Protein AF-A0A518RH31-F1 (afdb_monomer)

InterPro domains:
  IPR046121 Protein of unknown function DUF6118 [PF19613] (23-186)

Secondary structure (DSSP, 8-state):
----PPPPPPHHHHHHHHHHHHHHHHHHHHHHHHHHHHHHTS---HHHHHHHHHHHHHHHHHHHHHHHSHHHHS-HHHHHHHHHHHHHHHHHHHHHHHHHHHHHHHHHHHHHHHHHHHHHHHHHHHHHHHHHHHHHHHHHHHHHHHHHHHHHHHS-GGG-HHHHHHHHHHTS-HHHHHHHHHHHHHHHHHH--

pLDDT: mean 83.11, std 12.59, range [41.12, 96.81]

Organism: NCBI:txid2599297

Mean predicted aligned error: 19.39 Å

Solvent-accessible surface area (backbone atoms only — not comparable to full-atom values): 10874 Å² total; per-residue (Å²): 139,81,81,83,73,82,76,78,72,56,75,67,57,60,53,50,53,52,50,52,50,52,50,50,53,52,50,51,50,51,50,51,53,49,50,50,56,52,53,72,69,53,79,83,53,65,66,58,53,50,51,50,53,51,52,50,51,52,50,50,55,50,50,58,49,47,66,69,30,72,69,65,72,47,48,73,66,56,50,52,50,51,52,50,50,54,52,51,57,69,43,47,59,56,52,49,53,51,48,52,52,49,54,50,49,53,52,49,50,55,51,50,53,52,51,52,53,48,52,59,48,49,54,54,48,53,51,50,52,50,52,51,49,51,51,50,51,52,49,49,52,51,46,63,65,47,45,63,64,51,53,45,67,73,50,67,78,92,67,48,52,60,54,54,48,52,9,55,76,72,70,37,58,56,67,60,36,50,56,50,53,52,56,51,48,59,51,49,63,66,73,72,109

Structure (mmCIF, N/CA/C/O backbone):
data_AF-A0A518RH31-F1
#
_entry.id   AF-A0A518RH31-F1
#
loop_
_atom_site.group_PDB
_atom_site.id
_atom_site.type_symbol
_atom_site.label_atom_id
_atom_site.label_alt_id
_atom_site.label_comp_id
_atom_site.label_asym_id
_atom_site.label_entity_id
_atom_site.label_seq_id
_atom_site.pdbx_PDB_ins_code
_atom_site.Cartn_x
_atom_site.Cartn_y
_atom_site.Cartn_z
_atom_site.occupancy
_atom_site.B_iso_or_equiv
_atom_site.auth_seq_id
_atom_site.auth_comp_id
_atom_site.auth_asym_id
_atom_site.auth_atom_id
_atom_site.pdbx_PDB_model_num
ATOM 1 N N . MET A 1 1 ? -80.817 -36.309 96.776 1.00 41.12 1 MET A N 1
ATOM 2 C CA . MET A 1 1 ? -80.055 -35.898 95.581 1.00 41.12 1 MET A CA 1
ATOM 3 C C . MET A 1 1 ? -79.667 -34.448 95.808 1.00 41.12 1 MET A C 1
ATOM 5 O O . MET A 1 1 ? -80.367 -33.545 95.381 1.00 41.12 1 MET A O 1
ATOM 9 N N . THR A 1 2 ? -78.681 -34.252 96.678 1.00 45.53 2 THR A N 1
ATOM 10 C CA . THR A 1 2 ? -78.183 -32.941 97.103 1.00 45.53 2 THR A CA 1
ATOM 11 C C . THR A 1 2 ? -77.017 -32.592 96.200 1.00 45.53 2 THR A C 1
ATOM 13 O O . THR A 1 2 ? -76.030 -33.320 96.154 1.00 45.53 2 THR A O 1
ATOM 16 N N . ASP A 1 3 ? -77.220 -31.534 95.433 1.00 45.44 3 ASP A N 1
ATOM 17 C CA . ASP A 1 3 ? -76.297 -30.985 94.454 1.00 45.44 3 ASP A CA 1
ATOM 18 C C . ASP A 1 3 ? -75.083 -30.389 95.184 1.00 45.44 3 ASP A C 1
ATOM 20 O O . ASP A 1 3 ? -75.235 -29.585 96.108 1.00 45.44 3 ASP A O 1
ATOM 24 N N . HIS A 1 4 ? -73.884 -30.848 94.831 1.00 49.28 4 HIS A N 1
ATOM 25 C CA . HIS A 1 4 ? -72.629 -30.380 95.412 1.00 49.28 4 HIS A CA 1
ATOM 26 C C . HIS A 1 4 ? -72.270 -29.026 94.791 1.00 49.28 4 HIS A C 1
ATOM 28 O O . HIS A 1 4 ? -71.744 -28.961 93.682 1.00 49.28 4 HIS A O 1
ATOM 34 N N . LEU A 1 5 ? -72.545 -27.937 95.511 1.00 54.28 5 LEU A N 1
ATOM 35 C CA . LEU A 1 5 ? -71.940 -26.638 95.220 1.00 54.28 5 LEU A CA 1
ATOM 36 C C . LEU A 1 5 ? -70.425 -26.736 95.474 1.00 54.28 5 LEU A C 1
ATOM 38 O O . LEU A 1 5 ? -70.037 -27.316 96.492 1.00 54.28 5 LEU A O 1
ATOM 42 N N . PRO A 1 6 ? -69.570 -26.204 94.582 1.00 50.69 6 PRO A N 1
ATOM 43 C CA . PRO A 1 6 ? -68.130 -26.272 94.765 1.00 50.69 6 PRO A CA 1
ATOM 44 C C . PRO A 1 6 ? -67.752 -25.503 96.030 1.00 50.69 6 PRO A C 1
ATOM 46 O O . PRO A 1 6 ? -68.035 -24.312 96.167 1.00 50.69 6 PRO A O 1
ATOM 49 N N . GLU A 1 7 ? -67.141 -26.225 96.963 1.00 52.72 7 GLU A N 1
ATOM 50 C CA . GLU A 1 7 ? -66.478 -25.680 98.136 1.00 52.72 7 GLU A CA 1
ATOM 51 C C . GLU A 1 7 ? -65.502 -24.599 97.661 1.00 52.72 7 GLU A C 1
ATOM 53 O O . GLU A 1 7 ? -64.662 -24.842 96.792 1.00 52.72 7 GLU A O 1
ATOM 58 N N . SER A 1 8 ? -65.688 -23.367 98.141 1.00 59.09 8 SER A N 1
ATOM 59 C CA . SER A 1 8 ? -64.816 -22.245 97.811 1.00 59.09 8 SER A CA 1
ATOM 60 C C . SER A 1 8 ? -63.386 -22.635 98.157 1.00 59.09 8 SER A C 1
ATOM 62 O O . SER A 1 8 ? -63.103 -22.903 99.328 1.00 59.09 8 SER A O 1
ATOM 64 N N . ALA A 1 9 ? -62.523 -22.682 97.141 1.00 56.09 9 ALA A N 1
ATOM 65 C CA . ALA A 1 9 ? -61.115 -22.999 97.306 1.00 56.09 9 ALA A CA 1
ATOM 66 C C . ALA A 1 9 ? -60.521 -22.157 98.451 1.00 56.09 9 ALA A C 1
ATOM 68 O O . ALA A 1 9 ? -60.845 -20.964 98.557 1.00 56.09 9 ALA A O 1
ATOM 69 N N . PRO A 1 10 ? -59.713 -22.758 99.343 1.00 59.53 10 PRO A N 1
ATOM 70 C CA . PRO A 1 10 ? -59.142 -22.047 100.476 1.00 59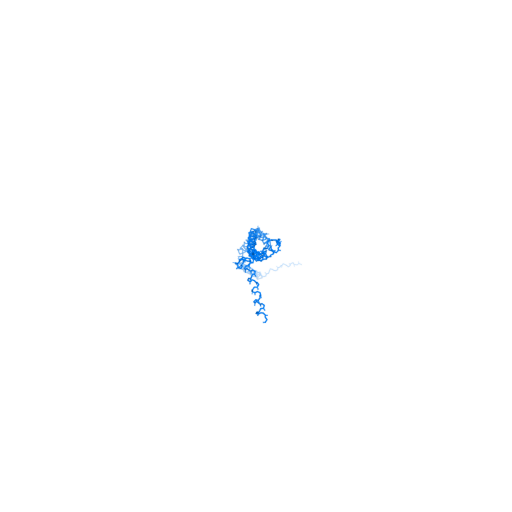.53 10 PRO A CA 1
ATOM 71 C C . PRO A 1 10 ? -58.386 -20.803 99.978 1.00 59.53 10 PRO A C 1
ATOM 73 O O . PRO A 1 10 ? -57.777 -20.853 98.912 1.00 59.53 10 PRO A O 1
ATOM 76 N N . PRO A 1 11 ? -58.413 -19.678 100.715 1.00 62.62 11 PRO A N 1
ATOM 77 C CA . PRO A 1 11 ? -57.833 -18.404 100.275 1.00 62.62 11 PRO A CA 1
ATOM 78 C C . PRO A 1 11 ? -56.360 -18.476 99.824 1.00 62.62 11 PRO A C 1
ATOM 80 O O . PRO A 1 11 ? -55.940 -17.634 99.031 1.00 62.62 11 PRO A O 1
ATOM 83 N N . ASP A 1 12 ? -55.611 -19.492 100.260 1.00 65.38 12 ASP A N 1
ATOM 84 C CA . ASP A 1 12 ? -54.247 -19.780 99.797 1.00 65.38 12 ASP A CA 1
ATOM 85 C C . ASP A 1 12 ? -54.172 -20.231 98.318 1.00 65.38 12 ASP A C 1
ATOM 87 O O . ASP A 1 12 ? -53.239 -19.840 97.622 1.00 65.38 12 ASP A O 1
ATOM 91 N N . ASP A 1 13 ? -55.169 -20.952 97.790 1.00 77.94 13 ASP A N 1
ATOM 92 C CA . ASP A 1 13 ? -55.198 -21.478 96.406 1.00 77.94 13 ASP A CA 1
ATOM 93 C C . ASP A 1 13 ? -55.422 -20.355 95.367 1.00 77.94 13 ASP A C 1
ATOM 95 O O . ASP A 1 13 ? -54.788 -20.291 94.313 1.00 77.94 13 ASP A O 1
ATOM 99 N N . ILE A 1 14 ? -56.259 -19.366 95.706 1.00 79.88 14 ILE A N 1
ATOM 100 C CA . ILE A 1 14 ? -56.453 -18.169 94.870 1.00 79.88 14 ILE A CA 1
ATOM 101 C C . ILE A 1 14 ? -55.177 -17.314 94.848 1.00 79.88 14 ILE A C 1
ATOM 103 O O . ILE A 1 14 ? -54.800 -16.791 93.797 1.00 79.88 14 ILE A O 1
ATOM 107 N N . ALA A 1 15 ? -54.502 -17.165 95.991 1.00 82.56 15 ALA A N 1
ATOM 108 C CA . ALA A 1 15 ? -53.252 -16.415 96.074 1.00 82.56 15 ALA A CA 1
ATOM 109 C C . ALA A 1 15 ? -52.134 -17.080 95.250 1.00 82.56 15 ALA A C 1
ATOM 111 O O . ALA A 1 15 ? -51.410 -16.386 94.532 1.00 82.56 15 ALA A O 1
ATOM 112 N N . GLU A 1 16 ? -52.045 -18.411 95.287 1.00 84.19 16 GLU A N 1
ATOM 113 C CA . GLU A 1 16 ? -51.090 -19.197 94.502 1.00 84.19 16 GLU A CA 1
ATOM 114 C C . GLU A 1 16 ? -51.360 -19.092 92.990 1.00 84.19 16 GLU A C 1
ATOM 116 O O . GLU A 1 16 ? -50.437 -18.836 92.213 1.00 84.19 16 GLU A O 1
ATOM 121 N N . ALA A 1 17 ? -52.627 -19.154 92.564 1.00 86.50 17 ALA A N 1
ATOM 122 C CA . ALA A 1 17 ? -53.016 -18.955 91.165 1.00 86.50 17 ALA A CA 1
ATOM 123 C C . ALA A 1 17 ? -52.685 -17.541 90.642 1.00 86.50 17 ALA A C 1
ATOM 125 O O . ALA A 1 17 ? -52.235 -17.381 89.503 1.00 86.50 17 ALA A O 1
ATOM 126 N N . PHE A 1 18 ? -52.863 -16.500 91.466 1.00 88.00 18 PHE A N 1
ATOM 127 C CA . PHE A 1 18 ? -52.468 -15.134 91.105 1.00 88.00 18 PHE A CA 1
ATOM 128 C C . PHE A 1 18 ? -50.948 -14.964 91.021 1.00 88.00 18 PHE A C 1
ATOM 130 O O . PHE A 1 18 ? -50.481 -14.216 90.156 1.00 88.00 18 PHE A O 1
ATOM 137 N N . GLU A 1 19 ? -50.170 -15.645 91.867 1.00 89.50 19 GLU A N 1
ATOM 138 C CA . GLU A 1 19 ? -48.709 -15.634 91.742 1.00 89.50 19 GLU A CA 1
ATOM 139 C C . GLU A 1 19 ? -48.213 -16.393 90.514 1.00 89.50 19 GLU A C 1
ATOM 141 O O . GLU A 1 19 ? -47.331 -15.898 89.807 1.00 89.50 19 GLU A O 1
ATOM 146 N N . ALA A 1 20 ? -48.822 -17.536 90.192 1.00 88.06 20 ALA A N 1
ATOM 147 C CA . ALA A 1 20 ? -48.540 -18.258 88.956 1.00 88.06 20 ALA A CA 1
ATOM 148 C C . ALA A 1 20 ? -48.818 -17.376 87.722 1.00 88.06 20 ALA A C 1
ATOM 150 O O . ALA A 1 20 ? -47.953 -17.229 86.854 1.00 88.06 20 ALA A O 1
ATOM 151 N N . LEU A 1 21 ? -49.968 -16.690 87.693 1.00 90.50 21 LEU A N 1
ATOM 152 C CA . LEU A 1 21 ? -50.321 -15.752 86.624 1.00 90.50 21 LEU A CA 1
ATOM 153 C C . LEU A 1 21 ? -49.351 -14.562 86.555 1.00 90.50 21 LEU A C 1
ATOM 155 O O . LEU A 1 21 ? -48.935 -14.153 85.469 1.00 90.50 21 LEU A O 1
ATOM 159 N N . ARG A 1 22 ? -48.943 -14.004 87.702 1.00 90.94 22 ARG A N 1
ATOM 160 C CA . ARG A 1 22 ? -47.945 -12.924 87.758 1.00 90.94 22 ARG A CA 1
ATOM 161 C C . ARG A 1 22 ? -46.591 -13.388 87.210 1.00 90.94 22 ARG A C 1
ATOM 163 O O . ARG A 1 22 ? -45.919 -12.614 86.519 1.00 90.94 22 ARG A O 1
ATOM 170 N N . GLY A 1 23 ? -46.217 -14.640 87.464 1.00 92.50 23 GLY A N 1
ATOM 171 C CA . GLY A 1 23 ? -45.048 -15.295 86.879 1.00 92.50 23 GLY A CA 1
ATOM 172 C C . GLY A 1 23 ? -45.132 -15.397 85.354 1.00 92.50 23 GLY A C 1
ATOM 173 O O . GLY A 1 23 ? -44.216 -14.952 84.657 1.00 92.50 23 GLY A O 1
ATOM 174 N N . GLU A 1 24 ? -46.247 -15.896 84.818 1.00 92.50 24 GLU A N 1
ATOM 175 C CA . GLU A 1 24 ? -46.461 -16.027 83.368 1.00 92.50 24 GLU A CA 1
ATOM 176 C C . GLU A 1 24 ? -46.487 -14.676 82.638 1.00 92.50 24 GLU A C 1
ATOM 178 O O . GLU A 1 2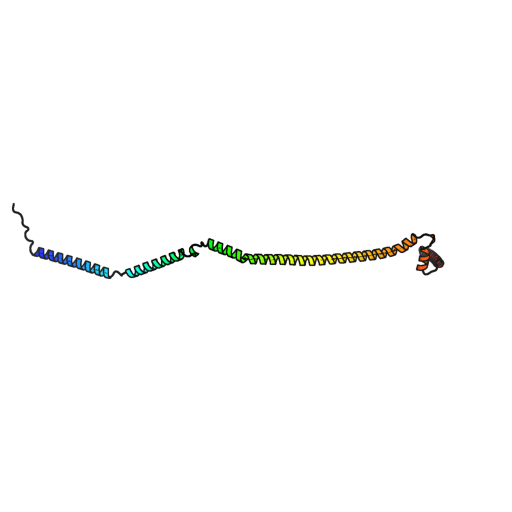4 ? -45.864 -14.518 81.581 1.00 92.50 24 GLU A O 1
ATOM 183 N N . VAL A 1 25 ? -47.145 -13.665 83.216 1.00 94.38 25 VAL A N 1
ATOM 184 C CA . VAL A 1 25 ? -47.169 -12.295 82.672 1.00 94.38 25 VAL A CA 1
ATOM 185 C C . VAL A 1 25 ? -45.765 -11.685 82.674 1.00 94.38 25 VAL A C 1
ATOM 187 O O . VAL A 1 25 ? -45.368 -10.997 81.731 1.00 94.38 25 VAL A O 1
ATOM 190 N N . SER A 1 26 ? -44.968 -11.969 83.704 1.00 94.00 26 SER A N 1
ATOM 191 C CA . SER A 1 26 ? -43.581 -11.501 83.779 1.00 94.00 26 SER A CA 1
ATOM 192 C C . SER A 1 26 ? -42.694 -12.157 82.716 1.00 94.00 26 SER A C 1
ATOM 194 O O . SER A 1 26 ? -41.847 -11.481 82.128 1.00 94.00 26 SER A O 1
ATOM 196 N N . LEU A 1 27 ? -42.900 -13.447 82.425 1.00 94.81 27 LEU A N 1
ATOM 197 C CA . LEU A 1 27 ? -42.183 -14.176 81.373 1.00 94.81 27 LEU A CA 1
ATOM 198 C C . LEU A 1 27 ? -42.560 -13.693 79.970 1.00 94.81 27 LEU A C 1
ATOM 200 O O . LEU A 1 27 ? -41.672 -13.435 79.157 1.00 94.81 27 LEU A O 1
ATOM 204 N N . THR A 1 28 ? -43.852 -13.516 79.690 1.00 95.50 28 THR A N 1
ATOM 205 C CA . THR A 1 28 ? -44.321 -12.989 78.397 1.00 95.50 28 THR A CA 1
ATOM 206 C C . THR A 1 28 ? -43.851 -11.560 78.174 1.00 95.50 28 THR A C 1
ATOM 208 O O . THR A 1 28 ? -43.367 -11.247 77.088 1.00 95.50 28 THR A O 1
ATOM 211 N N . ARG A 1 29 ? -43.877 -10.710 79.207 1.00 93.69 29 ARG A N 1
ATOM 212 C CA . ARG A 1 29 ? -43.286 -9.370 79.136 1.00 93.69 29 ARG A CA 1
ATOM 213 C C . ARG A 1 29 ? -41.799 -9.426 78.789 1.00 93.69 29 ARG A C 1
ATOM 215 O O . ARG A 1 29 ? -41.374 -8.731 77.873 1.00 93.69 29 ARG A O 1
ATOM 222 N N . ARG A 1 30 ? -41.024 -10.298 79.443 1.00 94.38 30 ARG A N 1
ATOM 223 C CA . ARG A 1 30 ? -39.598 -10.494 79.129 1.00 94.38 30 ARG A CA 1
ATOM 224 C C . ARG A 1 30 ? -39.370 -11.018 77.711 1.00 94.38 30 ARG A C 1
ATOM 226 O O . ARG A 1 30 ? -38.408 -10.612 77.066 1.00 94.38 30 ARG A O 1
ATOM 233 N N . ALA A 1 31 ? -40.239 -11.896 77.215 1.00 94.62 31 ALA A N 1
ATOM 234 C CA . ALA A 1 31 ? -40.173 -12.409 75.850 1.00 94.62 31 ALA A CA 1
ATOM 235 C C . ALA A 1 31 ? -40.482 -11.316 74.813 1.00 94.62 31 ALA A C 1
ATOM 237 O O . ALA A 1 31 ? -39.793 -11.228 73.800 1.00 94.62 31 ALA A O 1
ATOM 238 N N . VAL A 1 32 ? 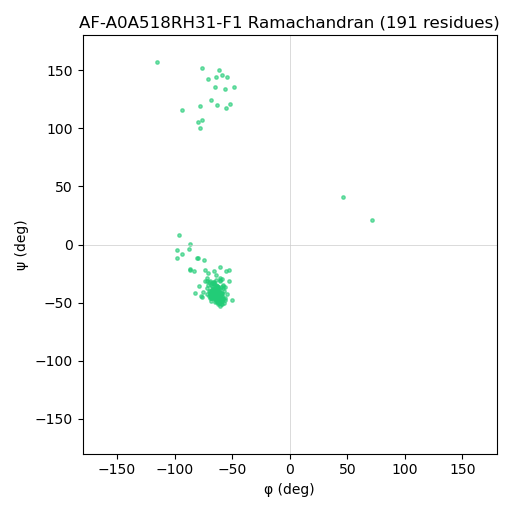-41.462 -10.447 75.080 1.00 94.56 32 VAL A N 1
ATOM 239 C CA . VAL A 1 32 ? -41.798 -9.296 74.226 1.00 94.56 32 VAL A CA 1
ATOM 240 C C . VAL A 1 32 ? -40.689 -8.244 74.259 1.00 94.56 32 VAL A C 1
ATOM 242 O O . VAL A 1 32 ? -40.280 -7.755 73.206 1.00 94.56 32 VAL A O 1
ATOM 245 N N . GLU A 1 33 ? -40.149 -7.932 75.437 1.00 94.19 33 GLU A N 1
ATOM 246 C CA . GLU A 1 33 ? -38.985 -7.050 75.590 1.00 94.19 33 GLU A CA 1
ATOM 247 C C . GLU A 1 33 ? -37.764 -7.631 74.856 1.00 94.19 33 GLU A C 1
ATOM 249 O O . GLU A 1 33 ? -37.081 -6.915 74.126 1.00 94.19 33 GLU A O 1
ATOM 254 N N . GLY A 1 34 ? -37.538 -8.946 74.951 1.00 92.38 34 GLY A N 1
ATOM 255 C CA . GLY A 1 34 ? -36.490 -9.661 74.220 1.00 92.38 34 GLY A CA 1
ATOM 256 C C . GLY A 1 34 ? -36.689 -9.660 72.702 1.00 92.38 34 GLY A C 1
ATOM 257 O O . GLY A 1 34 ? -35.727 -9.458 71.962 1.00 92.38 34 GLY A O 1
ATOM 258 N N . LEU A 1 35 ? -37.924 -9.829 72.223 1.00 91.31 35 LEU A N 1
ATOM 259 C CA . LEU A 1 35 ? -38.274 -9.752 70.801 1.00 91.31 35 LEU A CA 1
ATOM 260 C C . LEU A 1 35 ? -38.084 -8.332 70.255 1.00 91.31 35 LEU A C 1
ATOM 262 O O . LEU A 1 35 ? -37.575 -8.156 69.150 1.00 91.31 35 LEU A O 1
ATOM 266 N N . THR A 1 36 ? -38.453 -7.323 71.042 1.00 89.88 36 THR A N 1
ATOM 267 C CA . THR A 1 36 ? -38.288 -5.911 70.678 1.00 89.88 36 THR A CA 1
ATOM 268 C C . THR A 1 36 ? -36.806 -5.537 70.646 1.00 89.88 36 THR A C 1
ATOM 270 O O . THR A 1 36 ? -36.340 -4.986 69.654 1.00 89.88 36 THR A O 1
ATOM 273 N N . ALA A 1 37 ? -36.025 -5.964 71.642 1.00 89.69 37 ALA A N 1
ATOM 274 C CA . ALA A 1 37 ? -34.572 -5.795 71.648 1.00 89.69 37 ALA A CA 1
ATOM 275 C C . ALA A 1 37 ? -33.887 -6.548 70.491 1.00 89.69 37 ALA A C 1
ATOM 277 O O . ALA A 1 37 ? -32.905 -6.071 69.923 1.00 89.69 37 ALA A O 1
ATOM 278 N N . ALA A 1 38 ? -34.395 -7.725 70.110 1.00 84.25 38 ALA A N 1
ATOM 279 C CA . ALA A 1 38 ? -33.918 -8.446 68.933 1.00 84.25 38 ALA A CA 1
ATOM 280 C C . ALA A 1 38 ? -34.261 -7.696 67.637 1.00 84.25 38 ALA A C 1
ATOM 282 O O . ALA A 1 38 ? -33.419 -7.624 66.746 1.00 84.25 38 ALA A O 1
ATOM 283 N N . ARG A 1 39 ? -35.454 -7.093 67.547 1.00 86.25 39 ARG A N 1
ATOM 284 C CA . ARG A 1 39 ? -35.892 -6.272 66.410 1.00 86.25 39 ARG A CA 1
ATOM 285 C C . ARG A 1 39 ? -35.051 -5.007 66.253 1.00 86.25 39 ARG A C 1
ATOM 287 O O . ARG A 1 39 ? -34.684 -4.687 65.130 1.00 86.25 39 ARG A O 1
ATOM 294 N N . GLU A 1 40 ? -34.713 -4.330 67.346 1.00 86.25 40 GLU A N 1
ATOM 295 C CA . GLU A 1 40 ? -33.838 -3.147 67.340 1.00 86.25 40 GLU A CA 1
ATOM 296 C C . GLU A 1 40 ? -32.408 -3.466 66.880 1.00 86.25 40 GLU A C 1
ATOM 298 O O . GLU A 1 40 ? -31.728 -2.607 66.325 1.00 86.25 40 GLU A O 1
ATOM 303 N N . ARG A 1 41 ? -31.952 -4.712 67.065 1.00 86.06 41 ARG A N 1
ATOM 304 C CA . ARG A 1 41 ? -30.648 -5.182 66.572 1.00 86.06 41 ARG A CA 1
ATOM 305 C C . ARG A 1 41 ? -30.642 -5.536 65.085 1.00 86.06 41 ARG A C 1
ATOM 307 O O . ARG A 1 41 ? -29.558 -5.749 64.546 1.00 86.06 41 ARG A O 1
ATOM 314 N N . VAL A 1 42 ? -31.801 -5.633 64.425 1.00 87.38 42 VAL A N 1
ATOM 315 C CA . VAL A 1 42 ? -31.872 -5.919 62.984 1.00 87.38 42 VAL A CA 1
ATOM 316 C C . VAL A 1 42 ? -31.546 -4.641 62.204 1.00 87.38 42 VAL A C 1
ATOM 318 O O . VAL A 1 42 ? -32.283 -3.663 62.328 1.00 87.38 42 VAL A O 1
ATOM 321 N N . PRO A 1 43 ? -30.484 -4.626 61.378 1.00 87.50 43 PRO A N 1
ATOM 322 C CA . PRO A 1 43 ? -30.165 -3.471 60.547 1.00 87.50 43 PRO A CA 1
ATOM 323 C C . PRO A 1 43 ? -31.260 -3.194 59.510 1.00 87.50 43 PRO A C 1
ATOM 325 O O . PRO A 1 43 ? -31.831 -4.123 58.933 1.00 87.50 43 PRO A O 1
ATOM 328 N N . ASP A 1 44 ? -31.519 -1.917 59.225 1.00 88.62 44 ASP A N 1
ATOM 329 C CA . ASP A 1 44 ? -32.397 -1.532 58.119 1.00 88.62 44 ASP A CA 1
ATOM 330 C C . ASP A 1 44 ? -31.666 -1.690 56.777 1.00 88.62 44 ASP A C 1
ATOM 332 O O . ASP A 1 44 ? -30.775 -0.913 56.428 1.00 88.62 44 ASP A O 1
ATOM 336 N N . TYR A 1 45 ? -32.046 -2.717 56.016 1.00 90.62 45 TYR A N 1
ATOM 337 C CA . TYR A 1 45 ? -31.518 -2.981 54.676 1.00 90.62 45 TYR A CA 1
ATOM 338 C C . TYR A 1 45 ? -32.283 -2.254 53.565 1.00 90.62 45 TYR A C 1
ATOM 340 O O . TYR A 1 45 ? -31.870 -2.339 52.408 1.00 90.62 45 TYR A O 1
ATOM 348 N N . GLY A 1 46 ? -33.368 -1.536 53.876 1.00 93.75 46 GLY A N 1
ATOM 349 C CA . GLY A 1 46 ? -34.152 -0.769 52.907 1.00 93.75 46 GLY A CA 1
ATOM 350 C C . GLY A 1 46 ? -33.299 0.159 52.030 1.00 93.75 46 GLY A C 1
ATOM 351 O O . GLY A 1 46 ? -33.418 0.090 50.803 1.00 93.75 46 GLY A O 1
ATOM 352 N N . PRO A 1 47 ? -32.372 0.955 52.601 1.00 94.69 47 PRO A N 1
ATOM 353 C CA . PRO A 1 47 ? -31.463 1.797 51.824 1.00 94.69 47 PRO A CA 1
ATOM 354 C C . PRO A 1 47 ? -30.560 0.999 50.874 1.00 94.69 47 PRO A C 1
ATOM 356 O O . PRO A 1 47 ? -30.425 1.355 49.703 1.00 94.69 47 PRO A O 1
ATOM 359 N N . THR A 1 48 ? -29.972 -0.102 51.347 1.00 93.25 48 THR A N 1
ATOM 360 C CA . THR A 1 48 ? -29.079 -0.954 50.544 1.00 93.25 48 THR A CA 1
ATOM 361 C C . THR A 1 48 ? -29.836 -1.651 49.415 1.00 93.25 48 THR A C 1
ATOM 363 O O . THR A 1 48 ? -29.375 -1.660 48.275 1.00 93.25 48 THR A O 1
ATOM 366 N N . LEU A 1 49 ? -31.028 -2.184 49.696 1.00 95.94 49 LEU A N 1
ATOM 367 C CA . LEU A 1 49 ? -31.898 -2.790 48.686 1.00 95.94 49 LEU A CA 1
ATOM 368 C C . LEU A 1 49 ? -32.373 -1.756 47.659 1.00 95.94 49 LEU A C 1
ATOM 370 O O . LEU A 1 49 ? -32.415 -2.055 46.467 1.00 95.94 49 LEU A O 1
ATOM 374 N N . GLY A 1 50 ? -32.654 -0.524 48.092 1.00 96.12 50 GLY A N 1
ATOM 375 C CA . GLY A 1 50 ? -32.962 0.592 47.198 1.00 96.12 50 GLY A CA 1
ATOM 376 C C . GLY A 1 50 ? -31.805 0.923 46.252 1.00 96.12 50 GLY A C 1
ATOM 377 O O . GLY A 1 50 ? -32.017 1.080 45.049 1.00 96.12 50 GLY A O 1
ATOM 378 N N . GLN A 1 51 ? -30.568 0.953 46.760 1.00 96.62 51 GLN A N 1
ATOM 379 C CA . GLN A 1 51 ? -29.373 1.146 45.930 1.00 96.62 51 GLN A CA 1
ATOM 380 C C . GLN A 1 51 ? -29.172 -0.001 44.932 1.00 96.62 51 GLN A C 1
ATOM 382 O O . GLN A 1 51 ? -28.874 0.253 43.765 1.00 96.62 51 GLN A O 1
ATOM 387 N N . MET A 1 52 ? -29.382 -1.252 45.351 1.00 95.81 52 MET A N 1
ATOM 388 C CA . MET A 1 52 ? -29.295 -2.415 44.460 1.00 95.81 52 MET A CA 1
ATOM 389 C C . MET A 1 52 ? -30.354 -2.374 43.355 1.00 95.81 52 MET A C 1
ATOM 391 O O . MET A 1 52 ? -30.032 -2.605 42.190 1.00 95.81 52 MET A O 1
ATOM 395 N N . ALA A 1 53 ? -31.599 -2.028 43.691 1.00 96.62 53 ALA A N 1
ATOM 396 C CA . ALA A 1 53 ? -32.668 -1.865 42.709 1.00 96.62 53 ALA A CA 1
ATOM 397 C C . ALA A 1 53 ? -32.340 -0.756 41.696 1.00 96.62 53 ALA A C 1
ATOM 399 O O . ALA A 1 53 ? -32.550 -0.925 40.494 1.00 96.62 53 ALA A O 1
ATOM 400 N N . GLN A 1 54 ? -31.761 0.353 42.164 1.00 96.31 54 GLN A N 1
ATOM 401 C CA . GLN A 1 54 ? -31.327 1.450 41.303 1.00 96.31 54 GLN A CA 1
ATOM 402 C C . GLN A 1 54 ? -30.171 1.040 40.379 1.00 96.31 54 GLN A C 1
ATOM 404 O O . GLN A 1 54 ? -30.203 1.353 39.188 1.00 96.31 54 GLN A O 1
ATOM 409 N N . ALA A 1 55 ? -29.177 0.314 40.894 1.00 95.12 55 ALA A N 1
ATOM 410 C CA . ALA A 1 55 ? -28.070 -0.205 40.094 1.00 95.12 55 ALA A CA 1
ATOM 411 C C . ALA A 1 55 ? -28.564 -1.186 39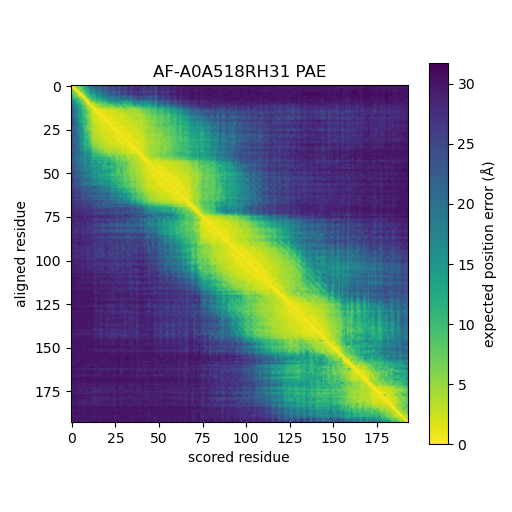.019 1.00 95.12 55 ALA A C 1
ATOM 413 O O . ALA A 1 55 ? -28.151 -1.099 37.862 1.00 95.12 55 ALA A O 1
ATOM 414 N N . LEU A 1 56 ? -29.503 -2.071 39.373 1.00 96.81 56 LEU A N 1
ATOM 415 C CA . LEU A 1 56 ? -30.112 -3.003 38.426 1.00 96.81 56 LEU A CA 1
ATOM 416 C C . LEU A 1 56 ? -30.878 -2.260 37.328 1.00 96.81 56 LEU A C 1
ATOM 418 O O . LEU A 1 56 ? -30.723 -2.575 36.152 1.00 96.81 56 LEU A O 1
ATOM 422 N N . LYS A 1 57 ? -31.646 -1.227 37.691 1.00 96.75 57 LYS A N 1
ATOM 423 C CA . LYS A 1 57 ? -32.352 -0.380 36.724 1.00 96.75 57 LYS A CA 1
ATOM 424 C C . LYS A 1 57 ? -31.386 0.279 35.733 1.00 96.75 57 LYS A C 1
ATOM 426 O O . LYS A 1 57 ? -31.618 0.212 34.530 1.00 96.75 57 LYS A O 1
ATOM 431 N N . GLN A 1 58 ? -30.288 0.857 36.222 1.00 96.50 58 GLN A N 1
ATOM 432 C CA . GLN A 1 58 ? -29.265 1.480 35.372 1.00 96.50 58 GLN A CA 1
ATOM 433 C C . GLN A 1 58 ? -28.582 0.472 34.440 1.00 96.50 58 GLN A C 1
ATOM 435 O O . GLN A 1 58 ? -28.332 0.783 33.275 1.00 96.50 58 GLN A O 1
ATOM 440 N N . ALA A 1 59 ? -28.300 -0.739 34.928 1.00 93.69 59 ALA A N 1
ATOM 441 C CA . ALA A 1 59 ? -27.730 -1.805 34.111 1.00 93.69 59 ALA A CA 1
ATOM 442 C C . ALA A 1 59 ? -28.686 -2.211 32.980 1.00 93.69 59 ALA A C 1
ATOM 444 O O . ALA A 1 59 ? -28.267 -2.278 31.823 1.00 93.69 59 ALA A O 1
ATOM 445 N N . THR A 1 60 ? -29.972 -2.401 33.291 1.00 94.31 60 THR A N 1
ATOM 446 C CA . THR A 1 60 ? -30.999 -2.714 32.291 1.00 94.31 60 THR A CA 1
ATOM 447 C C . THR A 1 60 ? -31.115 -1.600 31.260 1.00 94.31 60 THR A C 1
ATOM 449 O O . THR A 1 60 ? -31.033 -1.885 30.074 1.00 94.31 60 THR A O 1
ATOM 452 N N . GLU A 1 61 ? -31.202 -0.332 31.677 1.00 94.19 61 GLU A N 1
ATOM 453 C CA . GLU A 1 61 ? -31.221 0.822 30.763 1.00 94.19 61 GLU A CA 1
ATOM 454 C C . GLU A 1 61 ? -29.974 0.885 29.859 1.00 94.19 61 GLU A C 1
ATOM 456 O O . GLU A 1 61 ? -30.064 1.278 28.693 1.00 94.19 61 GLU A O 1
ATOM 461 N N . GLY A 1 62 ? -28.808 0.488 30.378 1.00 88.88 62 GLY A N 1
ATOM 462 C CA . GLY A 1 62 ? -27.567 0.378 29.614 1.00 88.88 62 GLY A CA 1
ATOM 463 C C . GLY A 1 62 ? -27.632 -0.695 28.527 1.00 88.88 62 GLY A C 1
ATOM 464 O O . GLY A 1 62 ? -27.290 -0.418 27.377 1.00 88.88 62 GLY A O 1
ATOM 465 N N . ILE A 1 63 ? -28.121 -1.890 28.865 1.00 87.69 63 ILE A N 1
ATOM 466 C CA . ILE A 1 63 ? -28.324 -2.995 27.912 1.00 87.69 63 ILE A CA 1
ATOM 467 C C . ILE A 1 63 ? -29.325 -2.582 26.830 1.00 87.69 63 ILE A C 1
ATOM 469 O O . ILE A 1 63 ? -29.040 -2.698 25.641 1.00 87.69 63 ILE A O 1
ATOM 473 N N . ASP A 1 64 ? -30.440 -1.986 27.239 1.00 87.75 64 ASP A N 1
ATOM 474 C CA . ASP A 1 64 ? -31.504 -1.499 26.362 1.00 87.75 64 ASP A CA 1
ATOM 475 C C . ASP A 1 64 ? -31.005 -0.418 25.381 1.00 87.75 64 ASP A C 1
ATOM 477 O O . ASP A 1 64 ? -31.518 -0.258 24.270 1.00 87.75 64 ASP A O 1
ATOM 481 N N . ARG A 1 65 ? -30.004 0.372 25.785 1.00 86.50 65 ARG A N 1
ATOM 482 C CA . ARG A 1 65 ? -29.337 1.355 24.920 1.00 86.50 65 ARG A CA 1
ATOM 483 C C . ARG A 1 65 ? -28.393 0.683 23.927 1.00 86.50 65 ARG A C 1
ATOM 485 O O . ARG A 1 65 ? -28.357 1.092 22.767 1.00 86.50 65 ARG A O 1
ATOM 492 N N . ILE A 1 66 ? -27.643 -0.327 24.367 1.00 82.12 66 ILE A N 1
ATOM 493 C CA . ILE A 1 66 ? -26.744 -1.106 23.507 1.00 82.12 66 ILE A CA 1
ATOM 494 C C . ILE A 1 66 ? -27.558 -1.835 22.437 1.00 82.12 66 ILE A C 1
ATOM 496 O O . ILE A 1 66 ? -27.226 -1.729 21.261 1.00 82.12 66 ILE A O 1
ATOM 500 N N . GLU A 1 67 ? -28.659 -2.483 22.805 1.00 80.31 67 GLU A N 1
ATOM 501 C CA . GLU A 1 67 ? -29.524 -3.224 21.880 1.00 80.31 67 GLU A CA 1
ATOM 502 C C . GLU A 1 67 ? -30.198 -2.320 20.831 1.00 80.31 67 GLU A C 1
ATOM 504 O O . GLU A 1 67 ? -30.338 -2.686 19.660 1.00 80.31 67 GLU A O 1
ATOM 509 N N . ARG A 1 68 ? -30.558 -1.088 21.214 1.00 80.25 68 ARG A N 1
ATOM 510 C CA . ARG A 1 68 ? -31.060 -0.070 20.276 1.00 80.25 68 ARG A CA 1
ATOM 511 C C . ARG A 1 68 ? -29.967 0.547 19.404 1.00 80.25 68 ARG A C 1
ATOM 513 O O . ARG A 1 68 ? -30.296 1.230 18.433 1.00 80.25 68 ARG A O 1
ATOM 520 N N . SER A 1 69 ? -28.690 0.336 19.724 1.00 75.50 69 SER A N 1
ATOM 521 C CA . SER A 1 69 ? -27.594 0.890 18.935 1.00 75.50 69 SER A CA 1
ATOM 522 C C . SER A 1 69 ? -27.480 0.181 17.573 1.00 75.50 69 SER A C 1
ATOM 524 O O . SER A 1 69 ? -27.621 -1.043 17.487 1.00 75.50 69 SER A O 1
ATOM 526 N N . PRO A 1 70 ? -27.164 0.912 16.490 1.00 64.38 70 PRO A N 1
ATOM 527 C CA . PRO A 1 70 ? -26.917 0.311 15.177 1.00 64.38 70 PRO A CA 1
ATOM 528 C C . PRO A 1 70 ? -25.760 -0.700 15.193 1.00 64.38 70 PRO A C 1
ATOM 530 O O . PRO A 1 70 ? -25.778 -1.674 14.445 1.00 64.38 70 PRO A O 1
ATOM 533 N N . ALA A 1 71 ? -24.781 -0.492 16.080 1.00 65.19 71 ALA A N 1
ATOM 534 C CA . ALA A 1 71 ? -23.620 -1.360 16.242 1.00 65.19 71 ALA A CA 1
ATOM 535 C C . ALA A 1 71 ? -23.984 -2.752 16.784 1.00 65.19 71 ALA A C 1
ATOM 537 O O . ALA A 1 71 ? -23.357 -3.725 16.385 1.00 65.19 71 ALA A O 1
ATOM 538 N N . ALA A 1 72 ? -25.018 -2.873 17.626 1.00 63.69 72 ALA A N 1
ATOM 539 C CA . ALA A 1 72 ? -25.496 -4.176 18.100 1.00 63.69 72 ALA A CA 1
ATOM 540 C C . ALA A 1 72 ? -26.256 -4.968 17.021 1.00 63.69 72 ALA A C 1
ATOM 542 O O . ALA A 1 72 ? -26.344 -6.191 17.094 1.00 63.69 72 ALA A O 1
ATOM 543 N N . ARG A 1 73 ? -26.791 -4.280 16.002 1.00 63.12 73 ARG A N 1
ATOM 544 C CA . ARG A 1 73 ? -27.488 -4.897 14.860 1.00 63.12 73 ARG A CA 1
ATOM 545 C C . ARG A 1 73 ? -26.539 -5.313 13.737 1.00 63.12 73 ARG A C 1
ATOM 547 O O . ARG A 1 73 ? -26.883 -6.180 12.935 1.00 63.12 73 ARG A O 1
ATOM 554 N N . LEU A 1 74 ? -25.352 -4.712 13.672 1.00 66.88 74 LEU A N 1
ATOM 555 C CA . LEU A 1 74 ? -24.290 -5.126 12.764 1.00 66.88 74 LEU A CA 1
ATOM 556 C C . LEU A 1 74 ? -23.573 -6.335 13.360 1.00 66.88 74 LEU A C 1
ATOM 558 O O . LEU A 1 74 ? -22.781 -6.213 14.293 1.00 66.88 74 LEU A O 1
ATOM 562 N N . SER A 1 75 ? -23.829 -7.519 12.802 1.00 76.56 75 SER A N 1
ATOM 563 C CA . SER A 1 75 ? -23.009 -8.682 13.131 1.00 76.56 75 SER A CA 1
ATOM 564 C C . SER A 1 75 ? -21.541 -8.383 12.778 1.00 76.56 75 SER A C 1
ATOM 566 O O . SER A 1 75 ? -21.276 -7.704 11.779 1.00 76.56 75 SER A O 1
ATOM 568 N N . PRO A 1 76 ? -20.560 -8.905 13.535 1.00 76.56 76 PRO A N 1
ATOM 569 C CA . PRO A 1 76 ? -19.145 -8.732 13.198 1.00 76.56 76 PRO A CA 1
ATOM 570 C C . PRO A 1 76 ? -18.814 -9.154 11.756 1.00 76.56 76 PRO A C 1
ATOM 572 O O . PRO A 1 76 ? -17.965 -8.550 11.104 1.00 76.56 76 PRO A O 1
ATOM 575 N N . ALA A 1 77 ? -19.534 -10.151 11.230 1.00 78.81 77 ALA A N 1
ATOM 576 C CA . ALA A 1 77 ? -19.430 -10.583 9.840 1.00 78.81 77 ALA A CA 1
ATOM 577 C C . ALA A 1 77 ? -19.913 -9.511 8.844 1.00 78.81 77 ALA A C 1
ATOM 579 O O . ALA A 1 77 ? -19.240 -9.269 7.846 1.00 78.81 77 ALA A O 1
ATOM 580 N N . ALA A 1 78 ? -21.029 -8.830 9.125 1.00 83.38 78 ALA A N 1
ATOM 581 C CA . ALA A 1 78 ? -21.530 -7.740 8.287 1.00 83.38 78 ALA A CA 1
ATOM 582 C C . ALA A 1 78 ? -20.568 -6.541 8.268 1.00 83.38 78 ALA A C 1
ATOM 584 O O . ALA A 1 78 ? -20.334 -5.954 7.213 1.00 83.38 78 ALA A O 1
ATOM 585 N N . LEU A 1 79 ? -19.949 -6.222 9.411 1.00 84.06 79 LEU A N 1
ATOM 586 C CA . LEU A 1 79 ? -18.930 -5.174 9.496 1.00 84.06 79 LEU A CA 1
ATOM 587 C C . LEU A 1 79 ? -17.686 -5.526 8.662 1.00 84.06 79 LEU A C 1
ATOM 589 O O . LEU A 1 79 ? -17.159 -4.688 7.934 1.00 84.06 79 LEU A O 1
ATOM 593 N N . ALA A 1 80 ? -17.228 -6.780 8.729 1.00 86.69 80 ALA A N 1
ATOM 594 C CA . ALA A 1 80 ? -16.111 -7.256 7.917 1.00 86.69 80 ALA A CA 1
ATOM 595 C C . ALA A 1 80 ? -16.425 -7.214 6.410 1.00 86.69 80 ALA A C 1
ATOM 597 O O . ALA A 1 80 ? -15.545 -6.907 5.603 1.00 86.69 80 ALA A O 1
ATOM 598 N N . ASP A 1 81 ? -17.670 -7.498 6.025 1.00 88.25 81 ASP A N 1
ATOM 599 C CA . ASP A 1 81 ? -18.149 -7.386 4.646 1.00 88.25 81 ASP A CA 1
ATOM 600 C C . ASP A 1 81 ? -18.155 -5.937 4.143 1.00 88.25 81 ASP A C 1
ATOM 602 O O . ASP A 1 81 ? -17.649 -5.672 3.050 1.00 88.25 81 ASP A O 1
ATOM 606 N N . GLU A 1 82 ? -18.667 -5.002 4.943 1.00 88.19 82 GLU A N 1
ATOM 607 C CA . GLU A 1 82 ? -18.616 -3.554 4.689 1.00 88.19 82 GLU A CA 1
ATOM 608 C C . GLU A 1 82 ? -17.174 -3.063 4.519 1.00 88.19 82 GLU A C 1
ATOM 610 O O . GLU A 1 82 ? -16.836 -2.455 3.503 1.00 88.19 82 GLU A O 1
ATOM 615 N N . ILE A 1 83 ? -16.283 -3.420 5.450 1.00 89.31 83 ILE A N 1
ATOM 616 C CA . ILE A 1 83 ? -14.858 -3.067 5.381 1.00 89.31 83 ILE A CA 1
ATOM 617 C C . ILE A 1 83 ? -14.227 -3.620 4.104 1.00 89.31 83 ILE A C 1
ATOM 619 O O . ILE A 1 83 ? -13.451 -2.925 3.447 1.00 89.31 83 ILE A O 1
ATOM 623 N N . ARG A 1 84 ? -14.549 -4.859 3.719 1.00 91.31 84 ARG A N 1
ATOM 624 C CA . ARG A 1 84 ? -14.022 -5.460 2.490 1.00 91.31 84 ARG A CA 1
ATOM 625 C C . ARG A 1 84 ? -14.514 -4.717 1.253 1.00 91.31 84 ARG A C 1
ATOM 627 O O . ARG A 1 84 ? -13.702 -4.457 0.370 1.00 91.31 84 ARG A O 1
ATOM 634 N N . LYS A 1 85 ? -15.801 -4.360 1.193 1.00 92.12 85 LYS A N 1
ATOM 635 C CA . LYS A 1 85 ? -16.376 -3.571 0.092 1.00 92.12 85 LYS A CA 1
ATOM 636 C C . LYS A 1 85 ? -15.698 -2.207 -0.018 1.00 92.12 85 LYS A C 1
ATOM 638 O O . LYS A 1 85 ? -15.121 -1.920 -1.065 1.00 92.12 85 LYS A O 1
ATOM 643 N N . ALA A 1 86 ? -15.645 -1.453 1.079 1.00 92.06 86 ALA A N 1
ATOM 644 C CA . ALA A 1 86 ? -14.963 -0.162 1.139 1.00 92.06 86 ALA A CA 1
ATOM 645 C C . ALA A 1 86 ? -13.476 -0.274 0.756 1.00 92.06 86 ALA A C 1
ATOM 647 O O . ALA A 1 86 ? -12.954 0.545 0.007 1.00 92.06 86 ALA A O 1
ATOM 648 N N . SER A 1 87 ? -12.788 -1.334 1.193 1.00 91.38 87 SER A N 1
ATOM 649 C CA . SER A 1 87 ? -11.381 -1.580 0.839 1.00 91.38 87 SER A CA 1
ATOM 650 C C . SER A 1 87 ? -11.183 -1.905 -0.643 1.00 91.38 87 SER A C 1
ATOM 652 O O . SER A 1 87 ? -10.149 -1.572 -1.223 1.00 91.38 87 SER A O 1
ATOM 654 N N . VAL A 1 88 ? -12.127 -2.616 -1.267 1.00 92.81 88 VAL A N 1
ATOM 655 C CA . VAL A 1 88 ? -12.072 -2.926 -2.701 1.00 92.81 88 VAL A CA 1
ATOM 656 C C . VAL A 1 88 ? -12.268 -1.662 -3.523 1.00 92.81 88 VAL A C 1
ATOM 658 O O . VAL A 1 88 ? -11.508 -1.472 -4.474 1.00 92.81 88 VAL A O 1
ATOM 661 N N . GLU A 1 89 ? -13.234 -0.833 -3.131 1.00 92.38 89 GLU A N 1
ATOM 662 C CA . GLU A 1 89 ? -13.555 0.446 -3.760 1.00 92.38 89 GLU A CA 1
ATOM 663 C C . GLU A 1 89 ? -12.403 1.444 -3.625 1.00 92.38 89 GLU A C 1
ATOM 665 O O . GLU A 1 89 ? -11.911 1.936 -4.637 1.00 92.38 89 GLU A O 1
ATOM 670 N N . ALA A 1 90 ? -11.861 1.627 -2.417 1.00 89.50 90 ALA A N 1
ATOM 671 C CA . ALA A 1 90 ? -10.705 2.494 -2.182 1.00 89.50 90 ALA A CA 1
ATOM 672 C C . ALA A 1 90 ? -9.473 2.082 -3.012 1.00 89.50 90 ALA A C 1
ATOM 674 O O . ALA A 1 90 ? -8.728 2.927 -3.489 1.00 89.50 90 ALA A O 1
ATOM 675 N N . ARG A 1 91 ? -9.271 0.775 -3.241 1.00 93.50 91 ARG A N 1
ATOM 676 C CA . ARG A 1 91 ? -8.160 0.250 -4.061 1.00 93.50 91 ARG A CA 1
ATOM 677 C C . ARG A 1 91 ? -8.474 0.185 -5.558 1.00 93.50 91 ARG A C 1
ATOM 679 O O . ARG A 1 91 ? -7.670 -0.359 -6.317 1.00 93.50 91 ARG A O 1
ATOM 686 N N . ALA A 1 92 ? -9.656 0.598 -6.011 1.00 91.69 92 ALA A N 1
ATOM 687 C CA . ALA A 1 92 ? -10.013 0.507 -7.426 1.00 91.69 92 ALA A CA 1
ATOM 688 C C . ALA A 1 92 ? -9.146 1.447 -8.277 1.00 91.69 92 ALA A C 1
ATOM 690 O O . ALA A 1 92 ? -8.603 1.014 -9.296 1.00 91.69 92 ALA A O 1
ATOM 691 N N . GLU A 1 93 ? -8.956 2.680 -7.809 1.00 90.75 93 GLU A N 1
ATOM 692 C CA . GLU A 1 93 ? -8.120 3.693 -8.455 1.00 90.75 93 GLU A CA 1
ATOM 693 C C . GLU A 1 93 ? -6.638 3.292 -8.448 1.00 90.75 93 GLU A C 1
ATOM 695 O O . GLU A 1 93 ? -6.009 3.250 -9.505 1.00 90.75 93 GLU A O 1
ATOM 700 N N . ASP A 1 94 ? -6.115 2.831 -7.306 1.00 93.19 94 ASP A N 1
ATOM 701 C CA . ASP A 1 94 ? -4.745 2.305 -7.200 1.00 93.19 94 ASP A CA 1
ATOM 702 C C . ASP A 1 94 ? -4.473 1.180 -8.205 1.00 93.19 94 ASP A C 1
ATOM 704 O O . ASP A 1 94 ? -3.424 1.131 -8.849 1.00 93.19 94 ASP A O 1
ATOM 708 N N . ARG A 1 95 ? -5.429 0.255 -8.376 1.00 92.38 95 ARG A N 1
ATOM 709 C CA . ARG A 1 95 ? -5.299 -0.829 -9.361 1.00 92.38 95 ARG A CA 1
ATOM 710 C C . ARG A 1 95 ? -5.281 -0.300 -10.791 1.00 92.38 95 ARG A C 1
ATOM 712 O O . ARG A 1 95 ? -4.621 -0.912 -11.630 1.00 92.38 95 ARG A O 1
ATOM 719 N N . ALA A 1 96 ? -6.010 0.773 -11.090 1.00 93.44 96 ALA A N 1
ATOM 720 C CA . ALA A 1 96 ? -5.988 1.399 -12.407 1.00 93.44 96 ALA A CA 1
ATOM 721 C C . ALA A 1 96 ? -4.629 2.062 -12.672 1.00 93.44 96 ALA A C 1
ATOM 723 O O . ALA A 1 96 ? -4.001 1.751 -13.683 1.00 93.44 96 ALA A O 1
ATOM 724 N N . LEU A 1 97 ? -4.124 2.849 -11.718 1.00 94.12 97 LEU A N 1
ATOM 725 C CA . LEU A 1 97 ? -2.808 3.490 -11.802 1.00 94.12 97 LEU A CA 1
ATOM 726 C C . LEU A 1 97 ? -1.674 2.466 -11.927 1.00 94.12 97 LEU A C 1
ATOM 728 O O . LEU A 1 97 ? -0.789 2.615 -12.765 1.00 94.12 97 LEU A O 1
ATOM 732 N N . LEU A 1 98 ? -1.714 1.379 -11.150 1.00 95.94 98 LEU A N 1
ATOM 733 C CA . LEU A 1 98 ? -0.725 0.301 -11.246 1.00 95.94 98 LEU A CA 1
ATOM 734 C C . LEU A 1 98 ? -0.756 -0.403 -12.606 1.00 95.94 98 LEU A C 1
ATOM 736 O O . LEU A 1 98 ? 0.300 -0.756 -13.133 1.00 95.94 98 LEU A O 1
ATOM 740 N N . ARG A 1 99 ? -1.943 -0.619 -13.186 1.00 95.75 99 ARG A N 1
ATOM 741 C CA . ARG A 1 99 ? -2.068 -1.191 -14.537 1.00 95.75 99 ARG A CA 1
ATOM 742 C C . ARG A 1 99 ? -1.500 -0.245 -15.583 1.00 95.75 99 ARG A C 1
ATOM 744 O O . ARG A 1 99 ? -0.719 -0.688 -16.417 1.00 95.75 99 ARG A O 1
ATOM 751 N N . GLU A 1 100 ? -1.825 1.039 -15.502 1.00 96.19 100 GLU A N 1
ATOM 752 C CA . GLU A 1 100 ? -1.292 2.047 -16.416 1.00 96.19 100 GLU A CA 1
ATOM 753 C C . GLU A 1 100 ? 0.235 2.152 -16.317 1.00 96.19 100 GLU A C 1
ATOM 755 O O . GLU A 1 100 ? 0.926 2.135 -17.338 1.00 96.19 100 GLU A O 1
ATOM 760 N N . ALA A 1 101 ? 0.774 2.171 -15.096 1.00 95.62 101 ALA A N 1
ATOM 761 C CA . ALA A 1 101 ? 2.210 2.167 -14.850 1.00 95.62 101 ALA A CA 1
ATOM 762 C C . ALA A 1 101 ? 2.877 0.906 -15.419 1.00 95.62 101 ALA A C 1
ATOM 764 O O . ALA A 1 101 ? 3.898 1.005 -16.102 1.00 95.62 101 ALA A O 1
ATOM 765 N N . ARG A 1 102 ? 2.281 -0.276 -15.201 1.00 96.62 102 ARG A N 1
ATOM 766 C CA . ARG A 1 102 ? 2.761 -1.543 -15.769 1.00 96.62 102 ARG A CA 1
ATOM 767 C C . ARG A 1 102 ? 2.781 -1.489 -17.293 1.00 96.62 102 ARG A C 1
ATOM 769 O O . ARG A 1 102 ? 3.791 -1.826 -17.900 1.00 96.62 102 ARG A O 1
ATOM 776 N N . ASP A 1 103 ? 1.701 -1.035 -17.912 1.00 96.38 103 ASP A N 1
ATOM 777 C CA . ASP A 1 103 ? 1.593 -0.965 -19.368 1.00 96.38 103 ASP A CA 1
ATOM 778 C C . ASP A 1 103 ? 2.536 0.110 -19.948 1.00 96.38 103 ASP A C 1
ATOM 780 O O . ASP A 1 103 ? 3.072 -0.042 -21.049 1.00 96.38 103 ASP A O 1
ATOM 784 N N . GLY A 1 104 ? 2.799 1.193 -19.210 1.00 96.06 104 GLY A N 1
ATOM 785 C CA . GLY A 1 104 ? 3.845 2.170 -19.520 1.00 96.06 104 GLY A CA 1
ATOM 786 C C . GLY A 1 104 ? 5.251 1.565 -19.474 1.00 96.06 104 GLY A C 1
ATOM 787 O O . GLY A 1 104 ? 6.042 1.766 -20.401 1.00 96.06 104 GLY A O 1
ATOM 788 N N . LEU A 1 105 ? 5.546 0.769 -18.443 1.00 96.06 105 LEU A N 1
ATOM 789 C CA . LEU A 1 105 ? 6.799 0.025 -18.296 1.00 96.06 105 LEU A CA 1
ATOM 790 C C . LEU A 1 105 ? 6.992 -0.981 -19.434 1.00 96.06 105 LEU A C 1
ATOM 792 O O . LEU A 1 105 ? 8.025 -0.948 -20.099 1.00 96.06 105 LEU A O 1
ATOM 796 N N . THR A 1 106 ? 5.990 -1.811 -19.733 1.00 96.44 106 THR A N 1
ATOM 797 C CA . THR A 1 106 ? 6.052 -2.784 -20.835 1.00 96.44 106 THR A CA 1
ATOM 798 C C . THR A 1 106 ? 6.277 -2.100 -22.183 1.00 96.44 106 THR A C 1
ATOM 800 O O . THR A 1 106 ? 7.119 -2.543 -22.964 1.00 96.44 106 THR A O 1
ATOM 803 N N . ARG A 1 107 ? 5.593 -0.978 -22.452 1.00 94.81 107 ARG A N 1
ATOM 804 C CA . ARG A 1 107 ? 5.829 -0.181 -23.670 1.00 94.81 107 ARG A CA 1
ATOM 805 C C . ARG A 1 107 ? 7.247 0.384 -23.733 1.00 94.81 107 ARG A C 1
ATOM 807 O O . ARG A 1 107 ? 7.833 0.444 -24.813 1.00 94.81 107 ARG A O 1
ATOM 814 N N . SER A 1 108 ? 7.792 0.808 -22.598 1.00 94.69 108 SER A N 1
ATOM 815 C CA . SER A 1 108 ? 9.145 1.365 -22.517 1.00 94.69 108 SER A CA 1
ATOM 816 C C . SER A 1 108 ? 10.206 0.292 -22.755 1.00 94.69 108 SER A C 1
ATOM 818 O O . SER A 1 108 ? 11.118 0.519 -23.547 1.00 94.69 108 SER A O 1
ATOM 820 N N . ILE A 1 109 ? 10.036 -0.893 -22.162 1.00 94.88 109 ILE A N 1
ATOM 821 C CA . ILE A 1 109 ? 10.888 -2.066 -22.402 1.00 94.88 109 ILE A CA 1
ATOM 822 C C . ILE A 1 109 ? 10.852 -2.444 -23.885 1.00 94.88 109 ILE A C 1
ATOM 824 O O . ILE A 1 109 ? 11.899 -2.472 -24.521 1.00 94.88 109 ILE A O 1
ATOM 828 N N . GLY A 1 110 ? 9.664 -2.588 -24.483 1.00 92.62 110 GLY A N 1
ATOM 829 C CA . GLY A 1 110 ? 9.552 -2.909 -25.910 1.00 92.62 110 GLY A CA 1
ATOM 830 C C . GLY A 1 110 ? 10.193 -1.857 -26.829 1.00 92.62 110 GLY A C 1
ATOM 831 O O . GLY A 1 110 ? 1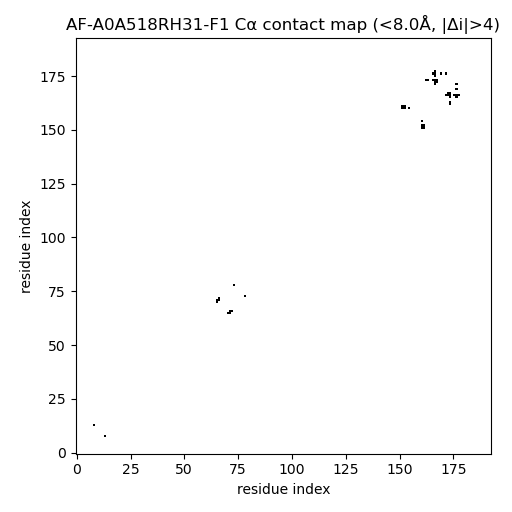0.731 -2.188 -27.885 1.00 92.62 110 GLY A O 1
ATOM 832 N N . ARG A 1 111 ? 10.195 -0.576 -26.430 1.00 92.31 111 ARG A N 1
ATOM 833 C CA . ARG A 1 111 ? 10.910 0.479 -27.166 1.00 92.31 111 ARG A CA 1
ATOM 834 C C . ARG A 1 111 ? 12.426 0.318 -27.060 1.00 92.31 111 ARG A C 1
ATOM 836 O O . ARG A 1 111 ? 13.100 0.528 -28.066 1.00 92.31 111 ARG A O 1
ATOM 843 N N . ILE A 1 112 ? 12.942 -0.014 -25.876 1.00 91.75 112 ILE A N 1
ATOM 844 C CA . ILE A 1 112 ? 14.369 -0.272 -25.640 1.00 91.75 112 ILE A CA 1
ATOM 845 C C . ILE A 1 112 ? 14.814 -1.494 -26.445 1.00 91.75 112 ILE A C 1
ATOM 847 O O . ILE A 1 112 ? 15.761 -1.372 -27.219 1.00 91.75 112 ILE A O 1
ATOM 851 N N . ASP A 1 113 ? 14.083 -2.606 -26.360 1.00 90.81 113 ASP A N 1
ATOM 852 C CA . ASP A 1 113 ? 14.357 -3.819 -27.140 1.00 90.81 113 ASP A CA 1
ATOM 853 C C . ASP A 1 113 ? 14.371 -3.504 -28.639 1.00 90.81 113 ASP A C 1
ATOM 855 O O . ASP A 1 113 ? 15.328 -3.817 -29.341 1.00 90.81 113 ASP A O 1
ATOM 859 N N . GLY A 1 114 ? 13.384 -2.743 -29.122 1.00 89.69 114 GLY A N 1
ATOM 860 C CA . GLY A 1 114 ? 13.349 -2.308 -30.515 1.00 89.69 114 GLY A CA 1
ATOM 861 C C . GLY A 1 114 ? 14.508 -1.384 -30.920 1.00 89.69 114 GLY A C 1
ATOM 862 O O . GLY A 1 114 ? 14.897 -1.379 -32.087 1.00 89.69 114 GLY A O 1
ATOM 863 N N . VAL A 1 115 ? 15.059 -0.573 -30.007 1.00 89.06 115 VAL A N 1
ATOM 864 C CA . VAL A 1 115 ? 16.266 0.239 -30.269 1.00 89.06 115 VAL A CA 1
ATOM 865 C C . VAL A 1 115 ? 17.503 -0.654 -30.344 1.00 89.06 115 VAL A C 1
ATOM 867 O O . VAL A 1 115 ? 18.312 -0.471 -31.253 1.00 89.06 115 VAL A O 1
ATOM 870 N N . ILE A 1 116 ? 17.626 -1.628 -29.441 1.00 89.88 116 ILE A N 1
ATOM 871 C CA . ILE A 1 116 ? 18.729 -2.596 -29.421 1.00 89.88 116 ILE A CA 1
ATOM 872 C C . ILE A 1 116 ? 18.715 -3.437 -30.704 1.00 89.88 116 ILE A C 1
ATOM 874 O O . ILE A 1 116 ? 19.737 -3.526 -31.389 1.00 89.88 116 ILE A O 1
ATOM 878 N N . ASP A 1 117 ? 17.552 -3.964 -31.090 1.00 86.81 117 ASP A N 1
ATOM 879 C CA . ASP A 1 117 ? 17.375 -4.735 -32.323 1.00 86.81 117 ASP A CA 1
ATOM 880 C C . ASP A 1 117 ? 17.729 -3.914 -33.564 1.00 86.81 117 ASP A C 1
ATOM 882 O O . ASP A 1 117 ? 18.413 -4.404 -34.467 1.00 86.81 117 ASP A O 1
ATOM 886 N N . ARG A 1 118 ? 17.316 -2.639 -33.605 1.00 81.81 118 ARG A N 1
ATOM 887 C CA . ARG A 1 118 ? 17.689 -1.713 -34.685 1.00 81.81 118 ARG A CA 1
ATOM 888 C C . ARG A 1 118 ? 19.194 -1.459 -34.729 1.00 81.81 118 ARG A C 1
ATOM 890 O O . ARG A 1 118 ? 19.750 -1.443 -35.824 1.00 81.81 118 ARG A O 1
ATOM 897 N N . GLY A 1 119 ? 19.855 -1.323 -33.579 1.00 82.31 119 GLY A N 1
ATOM 898 C CA . GLY A 1 119 ? 21.315 -1.212 -33.497 1.00 82.31 119 GLY A CA 1
ATOM 899 C C . GLY A 1 119 ? 22.017 -2.437 -34.089 1.00 82.31 119 GLY A C 1
ATOM 900 O O . GLY A 1 119 ? 22.827 -2.315 -35.005 1.00 82.31 119 GLY A O 1
ATOM 901 N N . GLN A 1 120 ? 21.619 -3.639 -33.666 1.00 81.88 120 GLN A N 1
ATOM 902 C CA . GLN A 1 120 ? 22.182 -4.886 -34.197 1.00 81.88 120 GLN A CA 1
ATOM 903 C C . GLN A 1 120 ? 21.853 -5.117 -35.683 1.00 81.88 120 GLN A C 1
ATOM 905 O O . GLN A 1 120 ? 22.619 -5.746 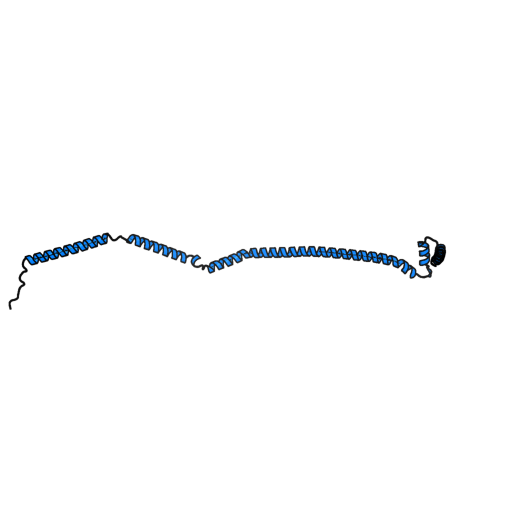-36.421 1.00 81.88 120 GLN A O 1
ATOM 910 N N . ALA A 1 121 ? 20.687 -4.666 -36.150 1.00 80.50 121 ALA A N 1
ATOM 911 C CA . ALA A 1 121 ? 20.318 -4.733 -37.560 1.00 80.50 121 ALA A CA 1
ATOM 912 C C . ALA A 1 121 ? 21.163 -3.776 -38.417 1.00 80.50 121 ALA A C 1
ATOM 914 O O . ALA A 1 121 ? 21.596 -4.173 -39.503 1.00 80.50 121 ALA A O 1
ATOM 915 N N . ALA A 1 122 ? 21.441 -2.567 -37.920 1.00 80.31 122 ALA A N 1
ATOM 916 C CA . ALA A 1 122 ? 22.279 -1.581 -38.595 1.00 80.31 122 ALA A CA 1
ATOM 917 C C . ALA A 1 122 ? 23.718 -2.089 -38.781 1.00 80.31 122 ALA A C 1
ATOM 919 O O . ALA A 1 122 ? 24.238 -2.037 -39.897 1.00 80.31 122 ALA A O 1
ATOM 920 N N . ASP A 1 123 ? 24.315 -2.698 -37.752 1.00 82.94 123 ASP A N 1
ATOM 921 C CA . ASP A 1 123 ? 25.654 -3.299 -37.849 1.00 82.94 123 ASP A CA 1
ATOM 922 C C . ASP A 1 123 ? 25.711 -4.414 -38.902 1.00 82.94 123 ASP A C 1
ATOM 924 O O . ASP A 1 123 ? 26.634 -4.490 -39.721 1.00 82.94 123 ASP A O 1
ATOM 928 N N . ARG A 1 124 ? 24.678 -5.267 -38.948 1.00 84.62 124 ARG A N 1
ATOM 929 C CA . ARG A 1 124 ? 24.559 -6.314 -39.975 1.00 84.62 124 ARG A CA 1
ATOM 930 C C . ARG A 1 124 ? 24.385 -5.730 -41.377 1.00 84.62 124 ARG A C 1
ATOM 932 O O . ARG A 1 124 ? 24.916 -6.290 -42.338 1.00 84.62 124 ARG A O 1
ATOM 939 N N . GLN A 1 125 ? 23.653 -4.626 -41.522 1.00 85.25 125 GLN A N 1
ATOM 940 C CA . GLN A 1 125 ? 23.479 -3.944 -42.803 1.00 85.25 125 GLN A CA 1
ATOM 941 C C . GLN A 1 125 ? 24.782 -3.306 -43.285 1.00 85.25 125 GLN A C 1
ATOM 943 O O . GLN A 1 125 ? 25.148 -3.516 -44.441 1.00 85.25 125 GLN A O 1
ATOM 948 N N . LEU A 1 126 ? 25.512 -2.614 -42.408 1.00 88.56 126 LEU A N 1
ATOM 949 C CA . LEU A 1 126 ? 26.800 -2.014 -42.744 1.00 88.56 126 LEU A CA 1
ATOM 950 C C . LEU A 1 126 ? 27.813 -3.084 -43.152 1.00 88.56 126 LEU A C 1
ATOM 952 O O . LEU A 1 126 ? 28.462 -2.954 -44.186 1.00 88.56 126 LEU A O 1
ATOM 956 N N . ARG A 1 127 ? 27.880 -4.196 -42.409 1.00 91.44 127 ARG A N 1
ATOM 957 C CA . ARG A 1 127 ? 28.729 -5.333 -42.779 1.00 91.44 127 ARG A CA 1
ATOM 958 C C . ARG A 1 127 ? 28.374 -5.866 -44.168 1.00 91.44 127 ARG A C 1
ATOM 960 O O . ARG A 1 127 ? 29.277 -6.076 -44.971 1.00 91.44 127 ARG A O 1
ATOM 967 N N . ARG A 1 128 ? 27.086 -6.051 -44.487 1.00 90.69 128 ARG A N 1
ATOM 968 C CA . ARG A 1 128 ? 26.656 -6.477 -45.834 1.00 90.69 128 ARG A CA 1
ATOM 969 C C . ARG A 1 128 ? 27.052 -5.474 -46.917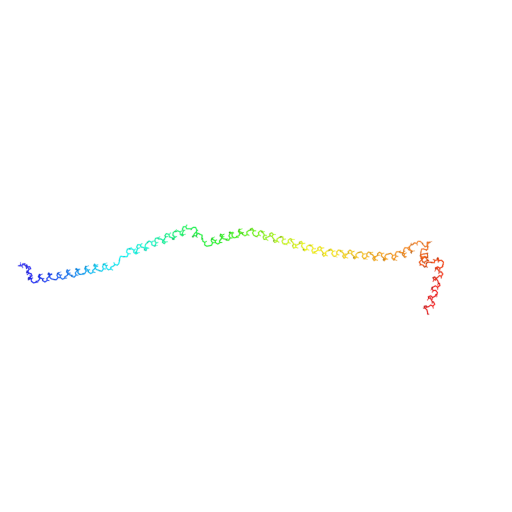 1.00 90.69 128 ARG A C 1
ATOM 971 O O . ARG A 1 128 ? 27.561 -5.904 -47.944 1.00 90.69 128 ARG A O 1
ATOM 978 N N . LEU A 1 129 ? 26.875 -4.174 -46.672 1.00 92.81 129 LEU A N 1
ATOM 979 C CA . LEU A 1 129 ? 27.273 -3.114 -47.604 1.00 92.81 129 LEU A CA 1
ATOM 980 C C . LEU A 1 129 ? 28.784 -3.124 -47.861 1.00 92.81 129 LEU A C 1
ATOM 982 O O . LEU A 1 129 ? 29.207 -3.070 -49.015 1.00 92.81 129 LEU A O 1
ATOM 986 N N . ILE A 1 130 ? 29.589 -3.278 -46.806 1.00 94.38 130 ILE A N 1
ATOM 987 C CA . ILE A 1 130 ? 31.046 -3.406 -46.914 1.00 94.38 130 ILE A CA 1
ATOM 988 C C . ILE A 1 130 ? 31.403 -4.635 -47.750 1.00 94.38 130 ILE A C 1
ATOM 990 O O . ILE A 1 130 ? 32.158 -4.509 -48.707 1.00 94.38 130 ILE A O 1
ATOM 994 N N . TRP A 1 131 ? 30.831 -5.807 -47.458 1.00 94.00 131 TRP A N 1
ATOM 995 C CA . TRP A 1 131 ? 31.112 -7.022 -48.233 1.00 94.00 131 TRP A CA 1
ATOM 996 C C . TRP A 1 131 ? 30.671 -6.910 -49.693 1.00 94.00 131 TRP A C 1
ATOM 998 O O . TRP A 1 131 ? 31.405 -7.359 -50.570 1.00 94.00 131 TRP A O 1
ATOM 1008 N N . SER A 1 132 ? 29.533 -6.270 -49.983 1.00 93.50 132 SER A N 1
ATOM 1009 C CA . SER A 1 132 ? 29.127 -6.006 -51.368 1.00 93.50 132 SER A CA 1
ATOM 1010 C C . SER A 1 132 ? 30.060 -5.021 -52.072 1.00 93.50 132 SER A C 1
ATOM 1012 O O . SER A 1 132 ? 30.378 -5.223 -53.239 1.00 93.50 132 SER A O 1
ATOM 1014 N N . GLY A 1 133 ? 30.543 -3.995 -51.365 1.00 94.06 133 GLY A N 1
ATOM 1015 C CA . GLY A 1 133 ? 31.493 -3.025 -51.907 1.00 94.06 133 GLY A CA 1
ATOM 1016 C C . GLY A 1 133 ? 32.850 -3.661 -52.195 1.00 94.06 133 GLY A C 1
ATOM 1017 O O . GLY A 1 133 ? 33.382 -3.503 -53.288 1.00 94.06 133 GLY A O 1
ATOM 1018 N N . VAL A 1 134 ? 33.372 -4.449 -51.253 1.00 95.94 134 VAL A N 1
ATOM 1019 C CA . VAL A 1 134 ? 34.625 -5.201 -51.413 1.00 95.94 134 VAL A CA 1
ATOM 1020 C C . VAL A 1 134 ? 34.498 -6.228 -52.536 1.00 95.94 134 VAL A C 1
ATOM 1022 O O . VAL A 1 134 ? 35.361 -6.284 -53.406 1.00 95.94 134 VAL A O 1
ATOM 1025 N N . GLY A 1 135 ? 33.412 -7.004 -52.566 1.00 95.50 135 GLY A N 1
ATOM 1026 C CA . GLY A 1 135 ? 33.159 -7.978 -53.627 1.00 95.50 135 GLY A CA 1
ATOM 1027 C C . GLY A 1 135 ? 33.030 -7.325 -55.004 1.00 95.50 135 GLY A C 1
ATOM 1028 O O . GLY A 1 135 ? 33.627 -7.804 -55.964 1.00 95.50 135 GLY A O 1
ATOM 1029 N N . GLY A 1 136 ? 32.317 -6.200 -55.096 1.00 95.44 136 GLY A N 1
ATOM 1030 C CA . GLY A 1 136 ? 32.192 -5.421 -56.327 1.00 95.44 136 GLY A CA 1
ATOM 1031 C C . GLY A 1 136 ? 33.519 -4.816 -56.783 1.00 95.44 136 GLY A C 1
ATOM 1032 O O . GLY A 1 136 ? 33.842 -4.890 -57.965 1.00 95.44 136 GLY A O 1
ATOM 1033 N N . ALA A 1 137 ? 34.321 -4.280 -55.860 1.00 95.56 137 ALA A N 1
ATOM 1034 C CA . ALA A 1 137 ? 35.642 -3.739 -56.167 1.00 95.56 137 ALA A CA 1
ATOM 1035 C C . ALA A 1 137 ? 36.599 -4.832 -56.661 1.00 95.56 137 ALA A C 1
ATOM 1037 O O . ALA A 1 137 ? 37.210 -4.675 -57.715 1.00 95.56 137 ALA A O 1
ATOM 1038 N N . LEU A 1 138 ? 36.686 -5.963 -55.953 1.00 95.06 138 LEU A N 1
ATOM 1039 C CA . LEU A 1 138 ? 37.509 -7.103 -56.365 1.00 95.06 138 LEU A CA 1
ATOM 1040 C C . LEU A 1 138 ? 37.042 -7.681 -57.703 1.00 95.06 138 LEU A C 1
ATOM 1042 O O . LEU A 1 138 ? 37.863 -7.932 -58.581 1.00 95.06 138 LEU A O 1
ATOM 1046 N N . GLY A 1 139 ? 35.729 -7.840 -57.884 1.00 95.44 139 GLY A N 1
ATOM 1047 C CA . GLY A 1 139 ? 35.142 -8.281 -59.146 1.00 95.44 139 GLY A CA 1
ATOM 1048 C C . GLY A 1 139 ? 35.437 -7.312 -60.291 1.00 95.44 139 GLY A C 1
ATOM 1049 O O . GLY A 1 139 ? 35.799 -7.752 -61.375 1.00 95.44 139 GLY A O 1
ATOM 1050 N N . GLY A 1 140 ? 35.355 -6.003 -60.047 1.00 93.38 140 GLY A N 1
ATOM 1051 C CA . GLY A 1 140 ? 35.686 -4.963 -61.020 1.00 93.38 140 GLY A CA 1
ATOM 1052 C C . GLY A 1 140 ? 37.167 -4.949 -61.400 1.00 93.38 140 GLY A C 1
ATOM 1053 O O . GLY A 1 140 ? 37.484 -4.851 -62.582 1.00 93.38 140 GLY A O 1
ATOM 1054 N N . ILE A 1 141 ? 38.071 -5.111 -60.428 1.00 93.56 141 ILE A N 1
ATOM 1055 C CA . ILE A 1 141 ? 39.517 -5.239 -60.673 1.00 93.56 141 ILE A CA 1
ATOM 1056 C C . ILE A 1 141 ? 39.801 -6.493 -61.505 1.00 93.56 141 ILE A C 1
ATOM 1058 O O . ILE A 1 141 ? 40.501 -6.415 -62.513 1.00 93.56 141 ILE A O 1
ATOM 1062 N N . LEU A 1 142 ? 39.227 -7.637 -61.123 1.00 91.94 142 LEU A N 1
ATOM 1063 C CA . LEU A 1 142 ? 39.400 -8.895 -61.849 1.00 91.94 142 LEU A CA 1
ATOM 1064 C C . LEU A 1 142 ? 38.854 -8.790 -63.277 1.00 91.94 142 LEU A C 1
ATOM 1066 O O . LEU A 1 142 ? 39.515 -9.194 -64.232 1.00 91.94 142 LEU A O 1
ATOM 1070 N N . LEU A 1 143 ? 37.675 -8.189 -63.432 1.00 91.19 143 LEU A N 1
ATOM 1071 C CA . LEU A 1 143 ? 37.069 -7.926 -64.728 1.00 91.19 143 LEU A CA 1
ATOM 1072 C C . LEU A 1 143 ? 37.971 -7.026 -65.579 1.00 91.19 143 LEU A C 1
ATOM 1074 O O . LEU A 1 143 ? 38.221 -7.360 -66.731 1.00 91.19 143 LEU A O 1
ATOM 1078 N N . MET A 1 144 ? 38.514 -5.944 -65.014 1.00 86.88 144 MET A N 1
ATOM 1079 C CA . MET A 1 144 ? 39.456 -5.048 -65.697 1.00 86.88 144 MET A CA 1
ATOM 1080 C C . MET A 1 144 ? 40.793 -5.709 -66.041 1.00 86.88 144 MET A C 1
ATOM 1082 O O . MET A 1 144 ? 41.457 -5.267 -66.970 1.00 86.88 144 MET A O 1
ATOM 1086 N N . MET A 1 145 ? 41.185 -6.776 -65.347 1.00 86.69 145 MET A N 1
ATOM 1087 C CA . MET A 1 145 ? 42.375 -7.556 -65.688 1.00 86.69 145 MET A CA 1
ATOM 1088 C C . MET A 1 145 ? 42.117 -8.514 -66.861 1.00 86.69 145 MET A C 1
ATOM 1090 O O . MET A 1 145 ? 42.989 -8.718 -67.703 1.00 86.69 145 MET A O 1
ATOM 1094 N N . ILE A 1 146 ? 40.909 -9.081 -66.941 1.00 85.00 146 ILE A N 1
ATOM 1095 C CA . ILE A 1 146 ? 40.525 -10.045 -67.983 1.00 85.00 146 ILE A CA 1
ATOM 1096 C C . ILE A 1 146 ? 40.105 -9.336 -69.277 1.00 85.00 146 ILE A C 1
ATOM 1098 O O . ILE A 1 146 ? 40.469 -9.781 -70.369 1.00 85.00 146 ILE A O 1
ATOM 1102 N N . LEU A 1 147 ? 39.347 -8.238 -69.173 1.00 81.38 147 LEU A N 1
ATOM 1103 C CA . LEU A 1 147 ? 38.732 -7.570 -70.323 1.00 81.38 147 LEU A CA 1
ATOM 1104 C C . LEU A 1 147 ? 39.741 -7.163 -71.406 1.00 81.38 147 LEU A C 1
ATOM 1106 O O . LEU A 1 147 ? 39.480 -7.478 -72.562 1.00 81.38 147 LEU A O 1
ATOM 1110 N N . PRO A 1 148 ? 40.887 -6.522 -71.098 1.00 77.44 148 PRO A N 1
ATOM 1111 C CA . PRO A 1 148 ? 41.835 -6.094 -72.123 1.00 77.44 148 PRO A CA 1
ATOM 1112 C C . PRO A 1 148 ? 42.353 -7.271 -72.953 1.00 77.44 148 PRO A C 1
ATOM 1114 O O . PRO A 1 148 ? 42.386 -7.195 -74.178 1.00 77.44 148 PRO A O 1
ATOM 1117 N N . GLY A 1 149 ? 42.680 -8.392 -72.302 1.00 70.69 149 GLY A N 1
ATOM 1118 C CA . GLY A 1 149 ? 43.168 -9.594 -72.977 1.00 70.69 149 GLY A CA 1
ATOM 1119 C C . GLY A 1 149 ? 42.084 -10.363 -73.739 1.00 70.69 149 GLY A C 1
ATOM 1120 O O . GLY A 1 149 ? 42.380 -10.984 -74.759 1.00 70.69 149 GLY A O 1
ATOM 1121 N N . ALA A 1 150 ? 40.835 -10.336 -73.266 1.00 74.31 150 ALA A N 1
ATOM 1122 C CA . ALA A 1 150 ? 39.708 -10.976 -73.944 1.00 74.31 150 ALA A CA 1
ATOM 1123 C C . ALA A 1 150 ? 39.219 -10.152 -75.147 1.00 74.31 150 ALA A C 1
ATOM 1125 O O . ALA A 1 150 ? 39.025 -10.703 -76.228 1.00 74.31 150 ALA A O 1
ATOM 1126 N N . VAL A 1 151 ? 39.085 -8.833 -74.982 1.00 72.56 151 VAL A N 1
ATOM 1127 C CA . VAL A 1 151 ? 38.692 -7.897 -76.046 1.00 72.56 151 VAL A CA 1
ATOM 1128 C C . VAL A 1 151 ? 39.763 -7.832 -77.134 1.00 72.56 151 VAL A C 1
ATOM 1130 O O . VAL A 1 151 ? 39.428 -7.862 -78.313 1.00 72.56 151 VAL A O 1
ATOM 1133 N N . ALA A 1 152 ? 41.053 -7.831 -76.778 1.00 66.31 152 ALA A N 1
ATOM 1134 C CA . ALA A 1 152 ? 42.127 -7.882 -77.772 1.00 66.31 152 ALA A CA 1
ATOM 1135 C C . ALA A 1 152 ? 42.087 -9.158 -78.635 1.00 66.31 152 ALA A C 1
ATOM 1137 O O . ALA A 1 152 ? 42.503 -9.118 -79.788 1.00 66.31 152 ALA A O 1
ATOM 1138 N N . ARG A 1 153 ? 41.568 -10.275 -78.102 1.00 65.38 153 ARG A N 1
ATOM 1139 C CA . ARG A 1 153 ? 41.436 -11.547 -78.833 1.00 65.38 153 ARG A CA 1
ATOM 1140 C C . ARG A 1 153 ? 40.148 -11.676 -79.647 1.00 65.38 153 ARG A C 1
ATOM 1142 O O . ARG A 1 153 ? 40.111 -12.506 -80.548 1.00 65.38 153 ARG A O 1
ATOM 1149 N N . SER A 1 154 ? 39.101 -10.914 -79.332 1.00 69.69 154 SER A N 1
ATOM 1150 C CA . SER A 1 154 ? 37.815 -10.980 -80.043 1.00 69.69 154 SER A CA 1
ATOM 1151 C C . SER A 1 154 ? 37.677 -9.962 -81.180 1.00 69.69 154 SER A C 1
ATOM 1153 O O . SER A 1 154 ? 36.718 -10.033 -81.948 1.00 69.69 154 SER A O 1
ATOM 1155 N N . LEU A 1 155 ? 38.621 -9.026 -81.309 1.00 69.44 155 LEU A N 1
ATOM 1156 C CA . LEU A 1 155 ? 38.673 -8.077 -82.421 1.00 69.44 155 LEU A CA 1
ATOM 1157 C C . LEU A 1 155 ? 39.191 -8.746 -83.714 1.00 69.44 155 LEU A C 1
ATOM 1159 O O . LEU A 1 155 ? 39.960 -9.706 -83.641 1.00 69.44 155 LEU A O 1
ATOM 1163 N N . PRO A 1 156 ? 38.792 -8.258 -84.909 1.00 66.44 156 PRO A N 1
ATOM 1164 C CA . PRO A 1 156 ? 39.197 -8.849 -86.184 1.00 66.44 156 PRO A CA 1
ATOM 1165 C C . PRO A 1 156 ? 40.721 -8.920 -86.331 1.00 66.44 156 PRO A C 1
ATOM 1167 O O . PRO A 1 156 ? 41.416 -7.923 -86.123 1.00 66.44 156 PRO A O 1
ATOM 1170 N N . ALA A 1 157 ? 41.234 -10.074 -86.771 1.00 63.44 157 ALA A N 1
ATOM 1171 C CA . ALA A 1 157 ? 42.671 -10.311 -86.948 1.00 63.44 157 ALA A CA 1
ATOM 1172 C C . ALA A 1 157 ? 43.357 -9.282 -87.871 1.00 63.44 157 ALA A C 1
ATOM 1174 O O . ALA A 1 157 ? 44.547 -9.027 -87.738 1.00 63.44 157 ALA A O 1
ATOM 1175 N N . SER A 1 158 ? 42.605 -8.617 -88.758 1.00 69.06 158 SER A N 1
ATOM 1176 C CA . SER A 1 158 ? 43.113 -7.544 -89.620 1.00 69.06 158 SER A CA 1
ATOM 1177 C C . SER A 1 158 ? 43.669 -6.330 -88.862 1.00 69.06 158 SER A C 1
ATOM 1179 O O . SER A 1 158 ? 44.407 -5.545 -89.450 1.00 69.06 158 SER A O 1
ATOM 1181 N N . TRP A 1 159 ? 43.321 -6.139 -87.585 1.00 68.50 159 TRP A N 1
ATOM 1182 C CA . TRP A 1 159 ? 43.717 -4.964 -86.796 1.00 68.50 159 TRP A CA 1
ATOM 1183 C C . TRP A 1 159 ? 44.944 -5.174 -85.894 1.00 68.50 159 TRP A C 1
ATOM 1185 O O . TRP A 1 159 ? 45.398 -4.201 -85.296 1.00 68.50 159 TRP A O 1
ATOM 1195 N N . HIS A 1 160 ? 45.489 -6.398 -85.809 1.00 67.69 160 HIS A N 1
ATOM 1196 C CA . HIS A 1 160 ? 46.742 -6.729 -85.098 1.00 67.69 160 HIS A CA 1
ATOM 1197 C C . HIS A 1 160 ? 46.857 -6.117 -83.685 1.00 67.69 160 HIS A C 1
ATOM 1199 O O . HIS A 1 160 ? 47.898 -5.586 -83.286 1.00 67.69 160 HIS A O 1
ATOM 1205 N N . VAL A 1 161 ? 45.744 -6.127 -82.938 1.00 71.44 161 VAL A N 1
ATOM 1206 C CA . VAL A 1 161 ? 45.622 -5.440 -81.643 1.00 71.44 161 VAL A CA 1
ATOM 1207 C C . VAL A 1 161 ? 46.584 -5.937 -80.563 1.00 71.44 161 VAL A C 1
ATOM 1209 O O . VAL A 1 161 ? 47.195 -5.100 -79.891 1.00 71.44 161 VAL A O 1
ATOM 1212 N N . PRO A 1 162 ? 46.774 -7.254 -80.392 1.00 70.06 162 PRO A N 1
ATOM 1213 C CA . PRO A 1 162 ? 47.770 -7.781 -79.466 1.00 70.06 162 PRO A CA 1
ATOM 1214 C C . PRO A 1 162 ? 49.196 -7.302 -79.769 1.00 70.06 162 PRO A C 1
ATOM 1216 O O . PRO A 1 162 ? 49.962 -7.023 -78.848 1.00 70.06 162 PRO A O 1
ATOM 1219 N N . GLU A 1 163 ? 49.550 -7.176 -81.047 1.00 69.12 163 GLU A N 1
ATOM 1220 C CA . GLU A 1 163 ? 50.915 -6.929 -81.495 1.00 69.12 163 GLU A CA 1
ATOM 1221 C C . GLU A 1 163 ? 51.350 -5.472 -81.280 1.00 69.12 163 GLU A C 1
ATOM 1223 O O . GLU A 1 163 ? 52.430 -5.235 -80.733 1.00 69.12 163 GLU A O 1
ATOM 1228 N N . TRP A 1 164 ? 50.516 -4.478 -81.622 1.00 70.31 164 TRP A N 1
ATOM 1229 C CA . TRP A 1 164 ? 50.851 -3.076 -81.310 1.00 70.31 164 TRP A CA 1
ATOM 1230 C C . TRP A 1 164 ? 50.731 -2.767 -79.815 1.00 70.31 164 TRP A C 1
ATOM 1232 O O . TRP A 1 164 ? 51.468 -1.925 -79.296 1.00 70.31 164 TRP A O 1
ATOM 1242 N N . MET A 1 165 ? 49.851 -3.470 -79.095 1.00 71.88 165 MET A N 1
ATOM 1243 C CA . MET A 1 165 ? 49.748 -3.344 -77.643 1.00 71.88 165 MET A CA 1
ATOM 1244 C C . MET A 1 165 ? 51.006 -3.878 -76.944 1.00 71.88 165 MET A C 1
ATOM 1246 O O . MET A 1 165 ? 51.535 -3.193 -76.072 1.00 71.88 165 MET A O 1
ATOM 1250 N N . ALA A 1 166 ? 51.532 -5.036 -77.361 1.00 74.25 166 ALA A N 1
ATOM 1251 C CA . ALA A 1 166 ? 52.794 -5.585 -76.856 1.00 74.25 166 ALA A CA 1
ATOM 1252 C C . ALA A 1 166 ? 53.994 -4.675 -77.168 1.00 74.25 166 ALA A C 1
ATOM 1254 O O . ALA A 1 166 ? 54.831 -4.418 -76.304 1.00 74.25 166 ALA A O 1
ATOM 1255 N N . ALA A 1 167 ? 54.050 -4.119 -78.381 1.00 74.12 167 ALA A N 1
ATOM 1256 C CA . ALA A 1 167 ? 55.071 -3.142 -78.744 1.00 74.12 167 ALA A CA 1
ATOM 1257 C C . ALA A 1 167 ? 55.022 -1.911 -77.821 1.00 74.12 167 ALA A C 1
ATOM 1259 O O . ALA A 1 167 ? 56.042 -1.480 -77.276 1.00 74.12 167 ALA A O 1
ATOM 1260 N N . ARG A 1 168 ? 53.814 -1.401 -77.543 1.00 76.44 168 ARG A N 1
ATOM 1261 C CA . ARG A 1 168 ? 53.616 -0.229 -76.685 1.00 76.44 168 ARG A CA 1
ATOM 1262 C C . ARG A 1 168 ? 53.882 -0.486 -75.202 1.00 76.44 168 ARG A C 1
ATOM 1264 O O . ARG A 1 168 ? 54.392 0.417 -74.545 1.00 76.44 168 ARG A O 1
ATOM 1271 N N . THR A 1 169 ? 53.586 -1.669 -74.664 1.00 75.75 169 THR A N 1
ATOM 1272 C CA . THR A 1 169 ? 53.922 -2.008 -73.266 1.00 75.75 169 THR A CA 1
ATOM 1273 C C . THR A 1 169 ? 55.426 -2.181 -73.061 1.00 75.75 169 THR A C 1
ATOM 1275 O O . THR A 1 169 ? 55.937 -1.810 -72.007 1.00 75.75 169 THR A O 1
ATOM 1278 N N . ILE A 1 170 ? 56.146 -2.672 -74.077 1.00 75.69 170 ILE A N 1
ATOM 1279 C CA . ILE A 1 170 ? 57.617 -2.768 -74.090 1.00 75.69 170 ILE A CA 1
ATOM 1280 C C . ILE A 1 170 ? 58.264 -1.407 -74.443 1.00 75.69 170 ILE A C 1
ATOM 1282 O O . ILE A 1 170 ? 59.466 -1.218 -74.249 1.00 75.69 170 ILE A O 1
ATOM 1286 N N . GLY A 1 171 ? 57.472 -0.436 -74.913 1.00 75.62 171 GLY A N 1
ATOM 1287 C CA . GLY A 1 171 ? 57.921 0.910 -75.280 1.00 75.62 171 GLY A CA 1
ATOM 1288 C C . GLY A 1 171 ? 58.751 0.957 -76.566 1.00 75.62 171 GLY A C 1
ATOM 1289 O O . GLY A 1 171 ? 59.518 1.897 -76.761 1.00 75.62 171 GLY A O 1
ATOM 1290 N N . LEU A 1 172 ? 58.629 -0.058 -77.421 1.00 76.81 172 LEU A N 1
ATOM 1291 C CA . LEU A 1 172 ? 59.389 -0.205 -78.659 1.00 76.81 172 LEU A CA 1
ATOM 1292 C C . LEU A 1 172 ? 58.461 -0.133 -79.873 1.00 76.81 172 LEU A C 1
ATOM 1294 O O . LEU A 1 172 ? 57.263 -0.395 -79.779 1.00 76.81 172 LEU A O 1
ATOM 1298 N N . ASP A 1 173 ? 59.023 0.214 -81.029 1.00 80.62 173 ASP A N 1
ATOM 1299 C CA . ASP A 1 173 ? 58.327 0.034 -82.302 1.00 80.62 173 ASP A CA 1
ATOM 1300 C C . ASP A 1 173 ? 58.024 -1.459 -82.541 1.00 80.62 173 ASP A C 1
ATOM 1302 O O . ASP A 1 173 ? 58.768 -2.329 -82.082 1.00 80.62 173 ASP A O 1
ATOM 1306 N N . GLN A 1 174 ? 56.938 -1.771 -83.255 1.00 75.31 174 GLN A N 1
ATOM 1307 C CA . GLN A 1 174 ? 56.436 -3.142 -83.416 1.00 75.31 174 GLN A CA 1
ATOM 1308 C C . GLN A 1 174 ? 57.483 -4.097 -83.997 1.00 75.31 174 GLN A C 1
ATOM 1310 O O . GLN A 1 174 ? 57.580 -5.248 -83.566 1.00 75.31 174 GLN A O 1
ATOM 1315 N N . ARG A 1 175 ? 58.315 -3.612 -84.924 1.00 76.38 175 ARG A N 1
ATOM 1316 C CA . ARG A 1 175 ? 59.392 -4.413 -85.507 1.00 76.38 175 ARG A CA 1
ATOM 1317 C C . ARG A 1 175 ? 60.494 -4.708 -84.487 1.00 76.38 175 ARG A C 1
ATOM 1319 O O . ARG A 1 175 ? 60.901 -5.858 -84.339 1.00 76.38 175 ARG A O 1
ATOM 1326 N N . ALA A 1 176 ? 60.919 -3.690 -83.741 1.00 77.38 176 ALA A N 1
ATOM 1327 C CA . ALA A 1 176 ? 61.941 -3.822 -82.703 1.00 77.38 176 ALA A CA 1
ATOM 1328 C C . ALA A 1 176 ? 61.468 -4.694 -81.523 1.00 77.38 176 ALA A C 1
ATOM 1330 O O . ALA A 1 176 ? 62.260 -5.424 -80.927 1.00 77.38 176 ALA A O 1
ATOM 1331 N N . ALA A 1 177 ? 60.173 -4.655 -81.194 1.00 79.38 177 ALA A N 1
ATOM 1332 C CA . ALA A 1 177 ? 59.571 -5.530 -80.192 1.00 79.38 177 ALA A CA 1
ATOM 1333 C C . ALA A 1 177 ? 59.616 -7.007 -80.625 1.00 79.38 177 ALA A C 1
ATOM 1335 O O . ALA A 1 177 ? 59.989 -7.860 -79.821 1.00 79.38 177 ALA A O 1
ATOM 1336 N N . GLY A 1 178 ? 59.312 -7.300 -81.896 1.00 77.50 178 GLY A N 1
ATOM 1337 C CA . GLY A 1 178 ? 59.407 -8.650 -82.461 1.00 77.50 178 GLY A CA 1
ATOM 1338 C C . GLY A 1 178 ? 60.833 -9.207 -82.443 1.00 77.50 178 GLY A C 1
ATOM 1339 O O . GLY A 1 178 ? 61.052 -10.312 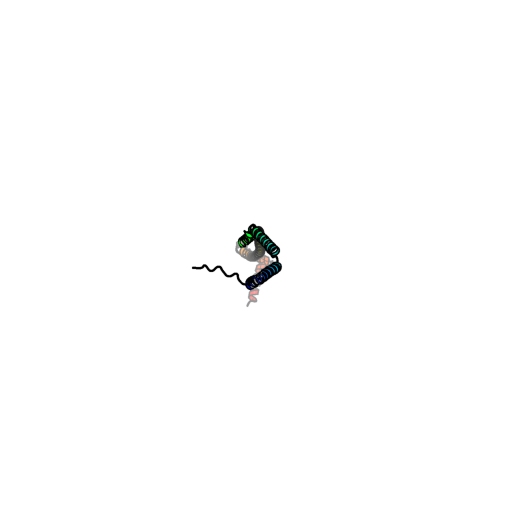-81.950 1.00 77.50 178 GLY A O 1
ATOM 1340 N N . GLU A 1 179 ? 61.814 -8.417 -82.894 1.00 82.56 179 GLU A N 1
ATOM 1341 C CA . GLU A 1 179 ? 63.237 -8.796 -82.866 1.00 82.56 179 GLU A CA 1
ATOM 1342 C C . GLU A 1 179 ? 63.715 -9.094 -81.435 1.00 82.56 179 GLU A C 1
ATOM 1344 O O . GLU A 1 179 ? 64.382 -10.101 -81.188 1.00 82.56 179 GLU A O 1
ATOM 1349 N N . ARG A 1 180 ? 63.307 -8.270 -80.460 1.00 76.81 180 ARG A N 1
ATOM 1350 C CA . ARG A 1 180 ? 63.649 -8.474 -79.048 1.00 76.81 180 ARG A CA 1
ATOM 1351 C C . ARG A 1 180 ? 63.007 -9.731 -78.463 1.00 76.81 180 ARG A C 1
ATOM 1353 O O . ARG A 1 180 ? 63.680 -10.435 -77.720 1.00 76.81 180 ARG A O 1
ATOM 1360 N N . MET A 1 181 ? 61.740 -10.014 -78.777 1.00 79.75 181 MET A N 1
ATOM 1361 C CA . MET A 1 181 ? 61.045 -11.206 -78.275 1.00 79.75 181 MET A CA 1
ATOM 1362 C C . MET A 1 181 ? 61.687 -12.501 -78.785 1.00 79.75 181 MET A C 1
ATOM 1364 O O . MET A 1 181 ? 61.901 -13.419 -77.992 1.00 79.75 181 MET A O 1
ATOM 1368 N N . ILE A 1 182 ? 62.055 -12.548 -80.071 1.00 83.25 182 ILE A N 1
ATOM 1369 C CA . ILE A 1 182 ? 62.748 -13.696 -80.675 1.00 83.25 182 ILE A CA 1
ATOM 1370 C C . ILE A 1 182 ? 64.108 -13.900 -80.000 1.00 83.25 182 ILE A C 1
ATOM 1372 O O . ILE A 1 182 ? 64.359 -14.982 -79.469 1.00 83.25 182 ILE A O 1
ATOM 1376 N N . ALA A 1 183 ? 64.917 -12.839 -79.893 1.00 80.25 183 ALA A N 1
ATOM 1377 C CA . ALA A 1 183 ? 66.225 -12.896 -79.238 1.00 80.25 183 ALA A CA 1
ATOM 1378 C C . ALA A 1 183 ? 66.139 -13.327 -77.759 1.00 80.25 183 ALA A C 1
ATOM 1380 O O . ALA A 1 183 ? 67.001 -14.056 -77.268 1.00 80.25 183 ALA A O 1
ATOM 1381 N N . THR A 1 184 ? 65.100 -12.906 -77.025 1.00 80.88 184 THR A N 1
ATOM 1382 C CA . THR A 1 184 ? 64.889 -13.368 -75.642 1.00 80.88 184 THR A CA 1
ATOM 1383 C C . THR A 1 184 ? 64.432 -14.820 -75.552 1.00 80.88 184 THR A C 1
ATOM 1385 O O . THR A 1 184 ? 64.791 -15.480 -74.580 1.00 80.88 184 THR A O 1
ATOM 1388 N N . SER A 1 185 ? 63.676 -15.330 -76.533 1.00 79.81 185 SER A N 1
ATOM 1389 C CA . SER A 1 185 ? 63.282 -16.746 -76.552 1.00 79.81 185 SER A CA 1
ATOM 1390 C C . SER A 1 185 ? 64.477 -17.654 -76.842 1.00 79.81 185 SER A C 1
ATOM 1392 O O . SER A 1 185 ? 64.719 -18.579 -76.078 1.00 79.81 185 SER A O 1
ATOM 1394 N N . GLU A 1 186 ? 65.317 -17.295 -77.820 1.00 74.19 186 GLU A N 1
ATOM 1395 C CA . GLU A 1 186 ? 66.542 -18.039 -78.145 1.00 74.19 186 GLU A CA 1
ATOM 1396 C C . GLU A 1 186 ? 67.512 -18.080 -76.955 1.00 74.19 186 GLU A C 1
ATOM 1398 O O . GLU A 1 186 ? 68.129 -19.106 -76.675 1.00 74.19 186 GLU A O 1
ATOM 1403 N N . LYS A 1 187 ? 67.617 -16.974 -76.205 1.00 72.88 187 LYS A N 1
ATOM 1404 C CA . LYS A 1 187 ? 68.415 -16.924 -74.974 1.00 72.88 187 LYS A CA 1
ATOM 1405 C C . LYS A 1 187 ? 67.827 -17.795 -73.854 1.00 72.88 187 LYS A C 1
ATOM 1407 O O . LYS A 1 187 ? 68.584 -18.446 -73.142 1.00 72.88 187 LYS A O 1
ATOM 1412 N N . SER A 1 188 ? 66.503 -17.805 -73.691 1.00 70.19 188 SER A N 1
ATOM 1413 C CA . SER A 1 188 ? 65.814 -18.646 -72.700 1.00 70.19 188 SER A CA 1
ATOM 1414 C C . SER A 1 188 ? 66.003 -20.137 -72.989 1.00 70.19 188 SER A C 1
ATOM 1416 O O . SER A 1 188 ? 66.198 -20.916 -72.060 1.00 70.19 188 SER A O 1
ATOM 1418 N N . ASP A 1 189 ? 65.989 -20.527 -74.263 1.00 66.31 189 ASP A N 1
ATOM 1419 C CA . ASP A 1 189 ? 66.202 -21.914 -74.687 1.00 66.31 189 ASP A CA 1
ATOM 1420 C C . ASP A 1 189 ? 67.663 -22.366 -74.487 1.00 66.31 189 ASP A C 1
ATOM 1422 O O . ASP A 1 189 ? 67.926 -23.553 -74.299 1.00 66.31 189 ASP A O 1
ATOM 1426 N N . ALA A 1 190 ? 68.616 -21.426 -74.457 1.00 63.41 190 ALA A N 1
ATOM 1427 C CA . ALA A 1 190 ? 70.029 -21.691 -74.175 1.00 63.41 190 ALA A CA 1
ATOM 1428 C C . ALA A 1 190 ? 70.373 -21.780 -72.670 1.00 63.41 190 ALA A C 1
ATOM 1430 O O . ALA A 1 190 ? 71.383 -22.387 -72.323 1.00 63.41 190 ALA A O 1
ATOM 1431 N N . GLU A 1 191 ? 69.569 -21.183 -71.780 1.00 59.88 191 GLU A N 1
ATOM 1432 C CA . GLU A 1 191 ? 69.747 -21.238 -70.312 1.00 59.88 191 GLU A CA 1
ATOM 1433 C C . GLU A 1 191 ? 68.858 -22.309 -69.634 1.00 59.88 191 GLU A C 1
ATOM 1435 O O . GLU A 1 191 ? 69.050 -22.614 -68.457 1.00 59.88 191 GLU A O 1
ATOM 1440 N N . GLY A 1 192 ? 67.889 -22.881 -70.361 1.00 59.03 192 GLY A N 1
ATOM 1441 C CA . GLY A 1 192 ? 66.933 -23.887 -69.879 1.00 59.03 192 GLY A CA 1
ATOM 1442 C C . GLY A 1 192 ? 67.291 -25.356 -70.152 1.00 59.03 192 GLY A C 1
ATOM 1443 O O . GLY A 1 192 ? 66.444 -26.218 -69.908 1.00 59.03 192 GLY A O 1
ATOM 1444 N N . ASN A 1 193 ? 68.501 -25.647 -70.647 1.00 50.53 193 ASN A N 1
ATOM 1445 C CA . ASN A 1 193 ? 69.036 -27.002 -70.853 1.00 50.53 193 ASN A CA 1
ATOM 1446 C C . ASN A 1 193 ? 70.325 -27.231 -70.059 1.00 50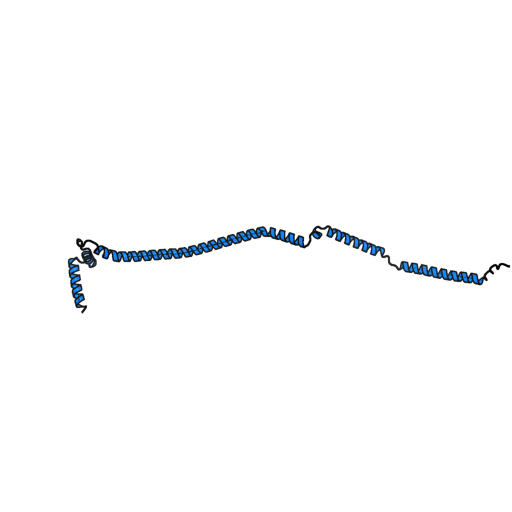.53 193 ASN A C 1
ATOM 1448 O O . ASN A 1 193 ? 71.231 -26.375 -70.157 1.00 50.53 193 ASN A O 1
#

Sequence (193 aa):
MTDHLPESAPPDDIAEAFEALRGEVSLTRRAVEGLTAARERVPDYGPTLGQMAQALKQATEGIDRIERSPAARLSPAALADEIRKASVEARAEDRALLREARDGLTRSIGRIDGVIDRGQAADRQLRRLIWSGVGGALGGILLMMILPGAVARSLPASWHVPEWMAARTIGLDQRAAGERMIATSEKSDAEGN

Foldseek 3Di:
DDDDDDDPDPPVVVVVVVVVVVVVVVVVVVVVVVVVVVVVPDDDCVVVVVVVVVVVVVVVVVVVVCCPDVVVVQDPVNVVVVVVVVVCVVCPVVVVVVVVVVVVVVVVVVVVVVVVVVVVVVVVVVVVVVVVVVVVVVVVVVCVVVVQVVVQVPDDVVVVSVQVVQCVVVPHDSVVSVVVVVVVVVVVVVVVD

Radius of gyration: 74.26 Å; Cα contacts (8 Å, |Δi|>4): 25; chains: 1; bounding box: 150×40×190 Å